Protein 6JS9 (pdb70)

Structure (mmCIF, N/CA/C/O backbone):
data_6JS9
#
_entry.id   6JS9
#
_cell.length_a   65.120
_cell.length_b   65.120
_cell.length_c   181.980
_cell.angle_alpha   90.00
_cell.angle_beta   90.00
_cell.angle_gamma   120.00
#
_symmetry.space_group_name_H-M   'P 31 1 2'
#
loop_
_entity.id
_entity.type
_entity.pdbx_description
1 polymer 'Hypothetical membrane protein'
2 non-polymer 'PROTOPORPHYRIN IX CONTAINING FE'
3 water water
#
loop_
_atom_site.group_PDB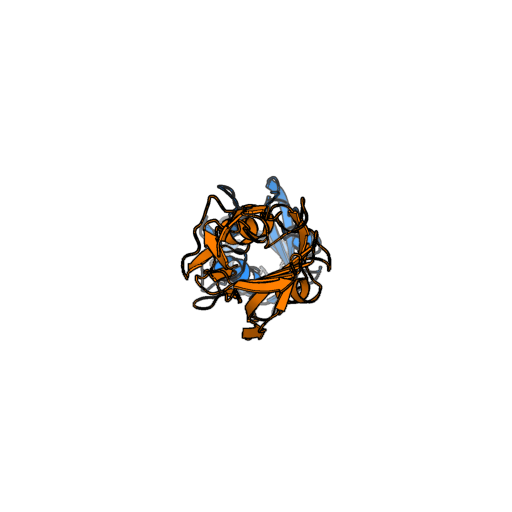
_atom_site.id
_atom_site.type_symbol
_atom_site.label_atom_id
_atom_site.label_alt_id
_atom_site.label_comp_id
_atom_site.label_asym_id
_atom_site.label_entity_id
_atom_site.label_seq_id
_atom_site.pdbx_PDB_ins_code
_atom_site.Cartn_x
_atom_site.Cartn_y
_atom_site.Cartn_z
_atom_site.occupancy
_atom_site.B_iso_or_equiv
_atom_site.auth_seq_id
_atom_site.auth_comp_id
_atom_site.auth_asym_id
_atom_site.auth_atom_id
_atom_site.pdbx_PDB_model_num
ATOM 1 N N . TYR A 1 5 ? -12.920 3.763 81.479 1.00 51.95 39 TYR A N 1
ATOM 2 C CA . TYR A 1 5 ? -12.415 3.697 80.104 1.00 62.21 39 TYR A CA 1
ATOM 3 C C . TYR A 1 5 ? -11.816 2.319 79.804 1.00 62.79 39 TYR A C 1
ATOM 4 O O . TYR A 1 5 ? -10.900 1.865 80.492 1.00 68.03 39 TYR A O 1
ATOM 13 N N . ARG A 1 6 ? -12.333 1.654 78.771 1.00 59.31 40 ARG A N 1
ATOM 14 C CA . ARG A 1 6 ? -11.838 0.345 78.363 1.00 53.76 40 ARG A CA 1
ATOM 15 C C . ARG A 1 6 ? -11.504 0.360 76.876 1.00 50.40 40 ARG A C 1
ATOM 16 O O . ARG A 1 6 ? -12.220 0.973 76.075 1.00 42.93 40 ARG A O 1
ATOM 24 N N . THR A 1 7 ? -10.415 -0.315 76.505 1.00 45.83 41 THR A N 1
ATOM 25 C CA . THR A 1 7 ? -9.964 -0.265 75.120 1.00 48.80 41 THR A CA 1
ATOM 26 C C . THR A 1 7 ? -9.327 -1.594 74.734 1.00 48.13 41 THR A C 1
ATOM 27 O O . THR A 1 7 ? -8.732 -2.280 75.572 1.00 47.55 41 THR A O 1
ATOM 31 N N . ALA A 1 8 ? -9.482 -1.960 73.452 1.00 45.50 42 ALA A N 1
ATOM 32 C CA . ALA A 1 8 ? -8.866 -3.156 72.871 1.00 39.87 42 ALA A CA 1
ATOM 33 C C . ALA A 1 8 ? -7.397 -2.860 72.608 1.00 47.24 42 ALA A C 1
ATOM 34 O O . ALA A 1 8 ? -7.052 -2.185 71.636 1.00 45.71 42 ALA A O 1
ATOM 36 N N . SER A 1 9 ? -6.514 -3.396 73.450 1.00 47.01 43 SER A N 1
ATOM 37 C CA . SER A 1 9 ? -5.102 -3.042 73.390 1.00 42.93 43 SER A CA 1
ATOM 38 C C . SER A 1 9 ? -4.224 -4.100 72.732 1.00 48.74 43 SER A C 1
ATOM 39 O O . SER A 1 9 ? -3.029 -3.846 72.546 1.00 52.43 43 SER A O 1
ATOM 42 N N . ASP A 1 10 ? -4.768 -5.265 72.378 1.00 47.26 44 ASP A N 1
ATOM 43 C CA . ASP A 1 10 ? -3.972 -6.319 71.755 1.00 46.35 44 ASP A CA 1
ATOM 44 C C . ASP A 1 10 ? -4.899 -7.392 71.193 1.00 48.74 44 ASP A C 1
ATOM 45 O O . ASP A 1 10 ? -6.101 -7.415 71.468 1.00 48.79 44 ASP A O 1
ATOM 50 N N . GLY A 1 11 ? -4.310 -8.303 70.424 1.00 45.48 45 GLY A N 1
ATOM 51 C CA . GLY A 1 11 ? -5.051 -9.360 69.770 1.00 40.38 45 GLY A CA 1
ATOM 52 C C . GLY A 1 11 ? -5.243 -9.046 68.305 1.00 40.59 45 GLY A C 1
ATOM 53 O O . GLY A 1 11 ? -4.614 -8.141 67.750 1.00 38.66 45 GLY A O 1
ATOM 54 N N . SER A 1 12 ? -6.140 -9.802 67.670 1.00 41.85 46 SER A N 1
ATOM 55 C CA . SER A 1 12 ? -6.396 -9.583 66.251 1.00 37.22 46 SER A CA 1
ATOM 56 C C . SER A 1 12 ? -7.720 -10.207 65.845 1.00 38.06 46 SER A C 1
ATOM 57 O O . SER A 1 12 ? -8.132 -11.241 66.378 1.00 43.35 46 SER A O 1
ATOM 60 N N . LEU A 1 13 ? -8.373 -9.570 64.882 1.00 38.07 47 LEU A N 1
ATOM 61 C CA . LEU A 1 13 ? -9.430 -10.208 64.120 1.00 42.09 47 LEU A CA 1
ATOM 62 C C . LEU A 1 13 ? -8.794 -10.963 62.961 1.00 41.32 47 LEU A C 1
ATOM 63 O O . LEU A 1 13 ? -8.030 -10.383 62.184 1.00 36.47 47 LEU A O 1
ATOM 68 N N . ASN A 1 14 ? -9.092 -12.258 62.868 1.00 36.37 48 ASN A N 1
ATOM 69 C CA . ASN A 1 14 ? -8.565 -13.130 61.832 1.00 32.19 48 ASN A CA 1
ATOM 70 C C . ASN A 1 14 ? -9.718 -13.479 60.896 1.00 37.19 48 ASN A C 1
ATOM 71 O O . ASN A 1 14 ? -10.653 -14.177 61.300 1.00 42.78 48 ASN A O 1
ATOM 76 N N . TRP A 1 15 ? -9.658 -12.995 59.653 1.00 36.16 49 TRP A N 1
ATOM 77 C CA . TRP A 1 15 ? -10.769 -13.183 58.714 1.00 35.44 49 TRP A CA 1
ATOM 78 C C . TRP A 1 15 ? -10.303 -12.876 57.303 1.00 38.76 49 TRP A C 1
ATOM 79 O O . TRP A 1 15 ? -9.918 -11.738 57.025 1.00 38.82 49 TRP A O 1
ATOM 90 N N . GLY A 1 16 ? -10.383 -13.863 56.408 1.00 36.73 50 GLY A N 1
ATOM 91 C CA . GLY A 1 16 ? -9.977 -13.660 55.028 1.00 32.31 50 GLY A CA 1
ATOM 92 C C . GLY A 1 16 ? -11.153 -13.520 54.080 1.00 32.81 50 GLY A C 1
ATOM 93 O O . GLY A 1 16 ? -11.071 -13.944 52.926 1.00 34.10 50 GLY A O 1
ATOM 94 N N . PHE A 1 17 ? -12.254 -12.939 54.565 1.00 30.24 51 PHE A N 1
ATOM 95 C CA . PHE A 1 17 ? -13.490 -12.734 53.802 1.00 33.09 51 PHE A CA 1
ATOM 96 C C . PHE A 1 17 ? -14.139 -14.064 53.421 1.00 39.75 51 PHE A C 1
ATOM 97 O O . PHE A 1 17 ? -15.130 -14.471 54.042 1.00 34.68 51 PHE A O 1
ATOM 105 N N . ARG A 1 18 ? -13.596 -14.754 52.416 1.00 36.29 52 ARG A N 1
ATOM 106 C CA . ARG A 1 18 ? -14.194 -16.010 51.958 1.00 38.96 52 ARG A CA 1
ATOM 107 C C . ARG A 1 18 ? -13.176 -16.791 51.143 1.00 41.54 52 ARG A C 1
ATOM 108 O O . ARG A 1 18 ? -12.692 -16.294 50.120 1.00 35.50 52 ARG A O 1
ATOM 116 N N . GLN A 1 19 ? -12.869 -18.019 51.570 1.00 38.90 53 GLN A N 1
ATOM 117 C CA . GLN A 1 19 ? -11.772 -18.746 50.941 1.00 39.55 53 GLN A CA 1
ATOM 118 C C . GLN A 1 19 ? -12.008 -18.941 49.444 1.00 34.07 53 GLN A C 1
ATOM 119 O O . GLN A 1 19 ? -11.067 -18.843 48.648 1.00 34.87 53 GLN A O 1
ATOM 125 N N . SER A 1 20 ? -13.248 -19.220 49.039 1.00 32.65 54 SER A N 1
ATOM 126 C CA . SER A 1 20 ? -13.506 -19.423 47.613 1.00 36.64 54 SER A CA 1
ATOM 127 C C . SER A 1 20 ? -13.220 -18.164 46.809 1.00 39.98 54 SER A C 1
ATOM 128 O O . SER A 1 20 ? -12.815 -18.249 45.643 1.00 33.84 54 SER A O 1
ATOM 131 N N . PHE A 1 21 ? -13.426 -16.988 47.404 1.00 30.43 55 PHE A N 1
ATOM 132 C CA . PHE A 1 21 ? -13.065 -15.761 46.708 1.00 32.96 55 PHE A CA 1
ATOM 133 C C . PHE A 1 21 ? -11.552 -15.615 46.593 1.00 38.24 55 PHE A C 1
ATOM 134 O O . PHE A 1 21 ? -11.036 -15.266 45.523 1.00 43.64 55 PHE A O 1
ATOM 142 N N . ARG A 1 22 ? -10.818 -15.868 47.685 1.00 29.86 56 ARG A N 1
ATOM 143 C CA . ARG A 1 22 ? -9.358 -15.809 47.607 1.00 27.73 56 ARG A CA 1
ATOM 144 C C . ARG A 1 22 ? -8.830 -16.780 46.560 1.00 31.13 56 ARG A C 1
ATOM 145 O O . ARG A 1 22 ? -7.877 -16.463 45.837 1.00 28.46 56 ARG A O 1
ATOM 153 N N . ASN A 1 23 ? -9.430 -17.976 46.479 1.00 28.44 57 ASN A N 1
ATOM 154 C CA . ASN A 1 23 ? -9.017 -18.958 45.486 1.00 36.19 57 ASN A CA 1
ATOM 155 C C . ASN A 1 23 ? -9.390 -18.494 44.087 1.00 31.30 57 ASN A C 1
ATOM 156 O O . ASN A 1 23 ? -8.589 -18.607 43.152 1.00 32.39 57 ASN A O 1
ATOM 161 N N . TYR A 1 24 ? -10.615 -17.989 43.932 1.00 34.36 58 TYR A N 1
ATOM 162 C CA . TYR A 1 24 ? -11.053 -17.405 42.673 1.00 36.22 58 TYR A CA 1
ATOM 163 C C . TYR A 1 24 ? -10.043 -16.374 42.168 1.00 39.96 58 TYR A C 1
ATOM 164 O O . TYR A 1 24 ? -9.628 -16.418 41.002 1.00 32.22 58 TYR A O 1
ATOM 173 N N . ILE A 1 25 ? -9.584 -15.486 43.062 1.00 36.29 59 ILE A N 1
ATOM 174 C CA . ILE A 1 25 ? -8.640 -14.425 42.702 1.00 27.69 59 ILE A CA 1
ATOM 175 C C . ILE A 1 25 ? -7.268 -15.003 42.371 1.00 33.72 59 ILE A C 1
ATOM 176 O O . ILE A 1 25 ? -6.637 -14.617 41.379 1.00 41.27 59 ILE A O 1
ATOM 181 N N . GLN A 1 26 ? -6.772 -15.924 43.204 1.00 31.75 60 GLN A N 1
ATOM 182 C CA . GLN A 1 26 ? -5.363 -16.302 43.136 1.00 36.20 60 GLN A CA 1
ATOM 183 C C . GLN A 1 26 ? -5.101 -17.466 42.186 1.00 37.68 60 GLN A C 1
ATOM 184 O O . GLN A 1 26 ? -4.083 -17.468 41.487 1.00 37.07 60 GLN A O 1
ATOM 190 N N . THR A 1 27 ? -5.993 -18.454 42.132 1.00 39.23 61 THR A N 1
ATOM 191 C CA . THR A 1 27 ? -5.791 -19.611 41.271 1.00 42.06 61 THR A CA 1
ATOM 192 C C . THR A 1 27 ? -6.905 -19.836 40.254 1.00 39.53 61 THR A C 1
ATOM 193 O O . THR A 1 27 ? -6.735 -20.674 39.362 1.00 42.49 61 THR A O 1
ATOM 197 N N . GLY A 1 28 ? -8.022 -19.119 40.341 1.00 29.66 62 GLY A N 1
ATOM 198 C CA . GLY A 1 28 ? -9.134 -19.308 39.434 1.00 36.03 62 GLY A CA 1
ATOM 199 C C . GLY A 1 28 ? -9.123 -18.339 38.266 1.00 35.93 62 GLY A C 1
ATOM 200 O O . GLY A 1 28 ? -8.089 -17.773 37.898 1.00 29.47 62 GLY A O 1
ATOM 201 N N . VAL A 1 29 ? -10.314 -18.102 37.709 1.00 38.01 63 VAL A N 1
ATOM 202 C CA . VAL A 1 29 ? -10.420 -17.397 36.433 1.00 40.23 63 VAL A CA 1
ATOM 203 C C . VAL A 1 29 ? -10.029 -15.917 36.535 1.00 31.71 63 VAL A C 1
ATOM 204 O O . VAL A 1 29 ? -9.661 -15.311 35.523 1.00 29.09 63 VAL A O 1
ATOM 208 N N . ALA A 1 30 ? -10.046 -15.323 37.734 1.00 29.99 64 ALA A N 1
ATOM 209 C CA . ALA A 1 30 ? -9.657 -13.917 37.877 1.00 29.00 64 ALA A CA 1
ATOM 210 C C . ALA A 1 30 ? -8.173 -13.704 37.593 1.00 35.91 64 ALA A C 1
ATOM 211 O O . ALA A 1 30 ? -7.793 -12.645 37.076 1.00 38.32 64 ALA A O 1
ATOM 213 N N . LYS A 1 31 ? -7.331 -14.686 37.923 1.00 29.19 65 LYS A N 1
ATOM 214 C CA . LYS A 1 31 ? -5.892 -14.636 37.659 1.00 30.05 65 LYS A CA 1
ATOM 215 C C . LYS A 1 31 ? -5.292 -13.300 38.100 1.00 31.64 65 LYS A C 1
ATOM 216 O O . LYS A 1 31 ? -4.689 -12.568 37.315 1.00 34.36 65 LYS A O 1
ATOM 222 N N . GLY A 1 32 ? -5.473 -12.983 39.384 1.00 29.90 66 GLY A N 1
ATOM 223 C CA . GLY A 1 32 ? -5.002 -11.719 39.924 1.00 30.21 66 GLY A CA 1
ATOM 224 C C . GLY A 1 32 ? -4.156 -11.910 41.174 1.00 34.87 66 GLY A C 1
ATOM 225 O O . GLY A 1 32 ? -3.377 -12.861 41.292 1.00 31.48 66 GLY A O 1
ATOM 226 N N . SER A 1 33 ? -4.317 -10.984 42.123 1.00 33.93 67 SER A N 1
ATOM 227 C CA . SER A 1 33 ? -3.484 -10.967 43.318 1.00 35.12 67 SER A CA 1
ATOM 228 C C . SER A 1 33 ? -4.263 -10.402 44.500 1.00 32.24 67 SER A C 1
ATOM 229 O O . SER A 1 33 ? -5.261 -9.697 44.336 1.00 32.22 67 SER A O 1
ATOM 232 N N . ILE A 1 34 ? -3.779 -10.718 45.698 1.00 32.72 68 ILE A N 1
ATOM 233 C CA . ILE A 1 34 ? -4.268 -10.134 46.948 1.00 34.85 68 ILE A CA 1
ATOM 234 C C . ILE A 1 34 ? -3.093 -9.433 47.620 1.00 32.34 68 ILE A C 1
ATOM 235 O O . ILE A 1 34 ? -2.015 -10.022 47.761 1.00 36.02 68 ILE A O 1
ATOM 240 N N . THR A 1 35 ? -3.295 -8.181 48.031 1.00 32.86 69 THR A N 1
ATOM 241 C CA . THR A 1 35 ? -2.242 -7.411 48.687 1.00 37.43 69 THR A CA 1
ATOM 242 C C . THR A 1 35 ? -2.777 -6.802 49.977 1.00 38.75 69 THR A C 1
ATOM 243 O O . THR A 1 35 ? -3.805 -6.114 49.968 1.00 35.96 69 THR A O 1
ATOM 247 N N . LEU A 1 36 ? -2.085 -7.063 51.081 1.00 39.58 70 LEU A N 1
ATOM 248 C CA . LEU A 1 36 ? -2.446 -6.516 52.379 1.00 35.66 70 LEU A CA 1
ATOM 249 C C . LEU A 1 36 ? -1.618 -5.273 52.672 1.00 40.98 70 LEU A C 1
ATOM 250 O O . LEU A 1 36 ? -0.444 -5.186 52.303 1.00 41.16 70 LEU A O 1
ATOM 255 N N . GLY A 1 37 ? -2.239 -4.305 53.343 1.00 37.91 71 GLY A N 1
ATOM 256 C CA . GLY A 1 37 ? -1.542 -3.096 53.730 1.00 42.68 71 GLY A CA 1
ATOM 257 C C . GLY A 1 37 ? -1.935 -2.640 55.121 1.00 38.14 71 GLY A C 1
ATOM 258 O O . GLY A 1 37 ? -2.782 -3.248 55.780 1.00 36.55 71 GLY A O 1
ATOM 259 N N . ASP A 1 38 ? -1.294 -1.552 55.551 1.00 37.04 72 ASP A N 1
ATOM 260 C CA . ASP A 1 38 ? -1.654 -0.831 56.775 1.00 40.00 72 ASP A CA 1
ATOM 261 C C . ASP A 1 38 ? -1.631 -1.728 58.015 1.00 40.03 72 ASP A C 1
ATOM 262 O O . ASP A 1 38 ? -2.409 -1.527 58.950 1.00 40.90 72 ASP A O 1
ATOM 267 N N . GLY A 1 39 ? -0.749 -2.729 58.040 1.00 42.18 73 GLY A N 1
ATOM 268 C CA . GLY A 1 39 ? -0.555 -3.558 59.211 1.00 45.97 73 GLY A CA 1
ATOM 269 C C . GLY A 1 39 ? -1.220 -4.923 59.177 1.00 44.88 73 GLY A C 1
ATOM 270 O O . GLY A 1 39 ? -0.910 -5.759 60.040 1.00 41.17 73 GLY A O 1
ATOM 271 N N . ALA A 1 40 ? -2.123 -5.175 58.227 1.00 40.92 74 ALA A N 1
ATOM 272 C CA . ALA A 1 40 ? -2.735 -6.493 58.110 1.00 40.19 74 ALA A CA 1
ATOM 273 C C . ALA A 1 40 ? -1.685 -7.551 57.771 1.00 44.33 74 ALA A C 1
ATOM 274 O O . ALA A 1 40 ? -0.712 -7.288 57.059 1.00 43.30 74 ALA A O 1
ATOM 276 N N . SER A 1 41 ? -1.886 -8.759 58.301 1.00 46.42 75 SER A N 1
ATOM 277 C CA . SER A 1 41 ? -0.986 -9.888 58.099 1.00 50.95 75 SER A CA 1
ATOM 278 C C . SER A 1 41 ? -1.756 -11.043 57.478 1.00 52.59 75 SER A C 1
ATOM 279 O O . SER A 1 41 ? -2.980 -11.141 57.613 1.00 44.38 75 SER A O 1
ATOM 282 N N . ASP A 1 42 ? -1.018 -11.939 56.814 1.00 53.59 76 ASP A N 1
ATOM 283 C CA . ASP A 1 42 ? -1.662 -12.998 56.042 1.00 48.76 76 ASP A CA 1
ATOM 284 C C . ASP A 1 42 ? -2.268 -14.067 56.944 1.00 50.60 76 ASP A C 1
ATOM 285 O O . ASP A 1 42 ? -3.412 -14.487 56.734 1.00 53.63 76 ASP A O 1
ATOM 290 N N . ASN A 1 43 ? -1.513 -14.526 57.945 1.00 50.66 77 ASN A N 1
ATOM 291 C CA . ASN A 1 43 ? -1.992 -15.505 58.930 1.00 54.36 77 ASN A CA 1
ATOM 292 C C . ASN A 1 43 ? -2.687 -16.690 58.250 1.00 49.49 77 ASN A C 1
ATOM 293 O O . ASN A 1 43 ? -3.736 -17.170 58.692 1.00 42.92 77 ASN A O 1
ATOM 298 N N . GLY A 1 44 ? -2.085 -17.158 57.155 1.00 52.07 78 GLY A N 1
ATOM 299 C CA . GLY A 1 44 ? -2.522 -18.346 56.450 1.00 49.47 78 GLY A CA 1
ATOM 300 C C . GLY A 1 44 ? -3.696 -18.162 55.516 1.00 48.46 78 GLY A C 1
ATOM 301 O O . GLY A 1 44 ? -4.288 -19.162 55.096 1.00 53.05 78 GLY A O 1
ATOM 302 N N . GLY A 1 45 ? -4.044 -16.920 55.160 1.00 42.33 79 GLY A N 1
ATOM 303 C CA . GLY A 1 45 ? -5.265 -16.625 54.434 1.00 42.20 79 GLY A CA 1
ATOM 304 C C . GLY A 1 45 ? -6.389 -16.139 55.323 1.00 38.82 79 GLY A C 1
ATOM 305 O O . GLY A 1 45 ? -7.388 -15.607 54.816 1.00 35.38 79 GLY A O 1
ATOM 306 N N . ASN A 1 46 ? -6.246 -16.308 56.632 1.00 41.10 80 ASN A N 1
ATOM 307 C CA . ASN A 1 46 ? -7.179 -15.764 57.605 1.00 39.74 80 ASN A CA 1
ATOM 308 C C . ASN A 1 46 ? -6.624 -14.434 58.113 1.00 43.06 80 ASN A C 1
ATOM 309 O O . ASN A 1 46 ? -6.114 -14.304 59.237 1.00 40.01 80 ASN A O 1
ATOM 314 N N . PHE A 1 47 ? -6.732 -13.445 57.227 1.00 31.31 81 PHE A N 1
ATOM 315 C CA . PHE A 1 47 ? -6.086 -12.147 57.394 1.00 36.66 81 PHE A CA 1
ATOM 316 C C . PHE A 1 47 ? -6.263 -11.587 58.800 1.00 37.33 81 PHE A C 1
ATOM 317 O O . PHE A 1 47 ? -7.378 -11.527 59.324 1.00 37.69 81 PHE A O 1
ATOM 325 N N . ALA A 1 48 ? -5.149 -11.167 59.399 1.00 43.59 82 ALA A N 1
ATOM 326 C CA . ALA A 1 48 ? -5.101 -10.718 60.788 1.00 45.38 82 ALA A CA 1
ATOM 327 C C . ALA A 1 48 ? -5.038 -9.192 60.847 1.00 37.35 82 ALA A C 1
ATOM 328 O O . ALA A 1 48 ? -4.105 -8.583 60.308 1.00 37.18 82 ALA A O 1
ATOM 330 N N . PHE A 1 49 ? -6.023 -8.584 61.506 1.00 32.93 83 PHE A N 1
ATOM 331 C CA . PHE A 1 49 ? -6.109 -7.138 61.691 1.00 38.67 83 PHE A CA 1
ATOM 332 C C . PHE A 1 49 ? -5.987 -6.796 63.176 1.00 38.56 83 PHE A C 1
ATOM 333 O O . PHE A 1 49 ? -6.732 -7.334 64.003 1.00 37.09 83 PHE A O 1
ATOM 341 N N . THR A 1 50 ? -5.037 -5.863 63.519 1.00 38.47 84 THR A N 1
ATOM 342 C CA . THR A 1 50 ? -4.819 -5.478 64.908 1.00 42.85 84 THR A CA 1
ATOM 343 C C . THR A 1 50 ? -5.732 -4.315 65.303 1.00 41.75 84 THR A C 1
ATOM 344 O O . THR A 1 50 ? -6.062 -3.474 64.464 1.00 34.59 84 THR A O 1
ATOM 348 N N . PRO A 1 51 ? -6.148 -4.240 66.577 1.00 41.83 85 PRO A N 1
ATOM 349 C CA . PRO A 1 51 ? -6.998 -3.118 67.014 1.00 46.21 85 PRO A CA 1
ATOM 350 C C . PRO A 1 51 ? -6.240 -1.797 66.980 1.00 46.52 85 PRO A C 1
ATOM 351 O O . PRO A 1 51 ? -5.068 -1.719 67.355 1.00 39.55 85 PRO A O 1
ATOM 355 N N . ARG A 1 52 ? -6.926 -0.746 66.547 1.00 41.21 86 ARG A N 1
ATOM 356 C CA . ARG A 1 52 ? -6.301 0.568 66.437 1.00 46.14 86 ARG A CA 1
ATOM 357 C C . ARG A 1 52 ? -6.275 1.286 67.787 1.00 41.91 86 ARG A C 1
ATOM 358 O O . ARG A 1 52 ? -7.265 1.288 68.521 1.00 38.43 86 ARG A O 1
ATOM 366 N N . THR A 1 53 ? -5.138 1.906 68.111 1.00 40.90 87 THR A N 1
ATOM 367 C CA . THR A 1 53 ? -5.088 2.750 69.302 1.00 42.16 87 THR A CA 1
ATOM 368 C C . THR A 1 53 ? -6.179 3.804 69.210 1.00 46.75 87 THR A C 1
ATOM 369 O O . THR A 1 53 ? -6.452 4.334 68.128 1.00 44.75 87 THR A O 1
ATOM 373 N N . ASN A 1 54 ? -6.805 4.092 70.352 1.00 40.45 88 ASN A N 1
ATOM 374 C CA . ASN A 1 54 ? -8.035 4.870 70.485 1.00 41.13 88 ASN A CA 1
ATOM 375 C C . ASN A 1 54 ? -9.185 4.310 69.663 1.00 38.19 88 ASN A C 1
ATOM 376 O O . ASN A 1 54 ? -10.195 4.992 69.494 1.00 39.33 88 ASN A O 1
ATOM 381 N N . GLY A 1 55 ? -9.061 3.103 69.124 1.00 43.49 89 GLY A N 1
ATOM 382 C CA . GLY A 1 55 ? -10.084 2.602 68.230 1.00 36.20 89 GLY A CA 1
ATOM 383 C C . GLY A 1 55 ? -11.271 1.939 68.896 1.00 37.91 89 GLY A C 1
ATOM 384 O O . GLY A 1 55 ? -12.111 1.370 68.195 1.00 34.65 89 GLY A O 1
ATOM 385 N N . THR A 1 56 ? -11.380 1.974 70.222 1.00 36.54 90 THR A N 1
ATOM 386 C CA . THR A 1 56 ? -12.439 1.251 70.917 1.00 37.91 90 THR A CA 1
ATOM 387 C C . THR A 1 56 ? -13.426 2.225 71.547 1.00 38.07 90 THR A C 1
ATOM 388 O O . THR A 1 56 ? -13.029 3.145 72.269 1.00 41.07 90 THR A O 1
ATOM 392 N N . THR A 1 57 ? -14.709 2.032 71.249 1.00 36.29 91 THR A N 1
ATOM 393 C CA . THR A 1 57 ? -15.791 2.805 71.850 1.00 38.22 91 THR A CA 1
ATOM 394 C C . THR A 1 57 ? -16.731 1.813 72.510 1.00 43.50 91 THR A C 1
ATOM 395 O O . THR A 1 57 ? -17.220 0.892 71.851 1.00 45.85 91 THR A O 1
ATOM 399 N N . VAL A 1 58 ? -16.981 1.989 73.800 1.00 41.84 92 VAL A N 1
ATOM 400 C CA . VAL A 1 58 ? -17.826 1.070 74.545 1.00 42.49 92 VAL A CA 1
ATOM 401 C C . VAL A 1 58 ? -19.040 1.834 75.051 1.00 45.86 92 VAL A C 1
ATOM 402 O O . VAL A 1 58 ? -18.897 2.813 75.792 1.00 46.80 92 VAL A O 1
ATOM 406 N N . THR A 1 59 ? -20.232 1.395 74.644 1.00 38.94 93 THR A N 1
ATOM 407 C CA . THR A 1 59 ? -21.471 2.000 75.125 1.00 37.42 93 THR A CA 1
ATOM 408 C C . THR A 1 59 ? -22.132 1.203 76.242 1.00 45.14 93 THR A C 1
ATOM 409 O O . THR A 1 59 ? -22.960 1.752 76.974 1.00 40.93 93 THR A O 1
ATOM 413 N N . SER A 1 60 ? -21.797 -0.073 76.372 1.00 41.60 94 SER A N 1
ATOM 414 C CA . SER A 1 60 ? -22.378 -0.946 77.376 1.00 47.21 94 SER A CA 1
ATOM 415 C C . SER A 1 60 ? -21.467 -2.159 77.430 1.00 45.32 94 SER A C 1
ATOM 416 O O . SER A 1 60 ? -20.653 -2.359 76.527 1.00 44.74 94 SER A O 1
ATOM 419 N N . ASP A 1 61 ? -21.575 -2.951 78.504 1.00 40.97 95 ASP A N 1
ATOM 420 C CA . ASP A 1 61 ? -20.716 -4.134 78.606 1.00 40.00 95 ASP A CA 1
ATOM 421 C C . ASP A 1 61 ? -20.774 -4.974 77.333 1.00 38.98 95 ASP A C 1
ATOM 422 O O . ASP A 1 61 ? -19.738 -5.455 76.846 1.00 43.36 95 ASP A O 1
ATOM 427 N N . SER A 1 62 ? -21.972 -5.154 76.771 1.00 38.79 96 SER A N 1
ATOM 428 C CA . SER A 1 62 ? -22.168 -6.027 75.614 1.00 38.05 96 SER A CA 1
ATOM 429 C C . SER A 1 62 ? -22.233 -5.291 74.279 1.00 46.29 96 SER A C 1
ATOM 430 O O . SER A 1 62 ? -22.493 -5.932 73.251 1.00 37.58 96 SER A O 1
ATOM 433 N N . GLN A 1 63 ? -22.035 -3.974 74.250 1.00 36.45 97 GLN A N 1
ATOM 434 C CA . GLN A 1 63 ? -22.080 -3.253 72.983 1.00 38.24 97 GLN A CA 1
ATOM 435 C C . GLN A 1 63 ? -20.903 -2.301 72.882 1.00 38.43 97 GLN A C 1
ATOM 436 O O . GLN A 1 63 ? -20.540 -1.633 73.854 1.00 37.10 97 GLN A O 1
ATOM 442 N N . GLY A 1 64 ? -20.327 -2.238 71.691 1.00 35.69 98 GLY A N 1
ATOM 443 C CA . GLY A 1 64 ? -19.235 -1.330 71.422 1.00 37.53 98 GLY A CA 1
ATOM 444 C C . GLY A 1 64 ? -18.702 -1.595 70.038 1.00 32.90 98 GLY A C 1
ATOM 445 O O . GLY A 1 64 ? -19.113 -2.544 69.361 1.00 34.80 98 GLY A O 1
ATOM 446 N N . THR A 1 65 ? -17.758 -0.744 69.624 1.00 34.48 99 THR A N 1
ATOM 447 C CA . THR A 1 65 ? -17.115 -0.875 68.317 1.00 40.75 99 THR A CA 1
ATOM 448 C C . THR A 1 65 ? -15.601 -0.898 68.474 1.00 40.45 99 THR A C 1
ATOM 449 O O . THR A 1 65 ? -15.043 -0.113 69.242 1.00 38.14 99 THR A O 1
ATOM 453 N N . VAL A 1 66 ? -14.931 -1.780 67.733 1.00 33.52 100 VAL A N 1
ATOM 454 C CA . VAL A 1 66 ? -13.472 -1.795 67.692 1.00 32.20 100 VAL A CA 1
ATOM 455 C C . VAL A 1 66 ? -13.023 -1.551 66.256 1.00 42.35 100 VAL A C 1
ATOM 456 O O . VAL A 1 66 ? -13.402 -2.297 65.340 1.00 31.38 100 VAL A O 1
ATOM 460 N N . GLU A 1 67 ? -12.225 -0.503 66.059 1.00 36.69 101 GLU A N 1
ATOM 461 C CA . GLU A 1 67 ? -11.639 -0.209 64.759 1.00 32.83 101 GLU A CA 1
ATOM 462 C C . GLU A 1 67 ? -10.287 -0.901 64.656 1.00 33.88 101 GLU A C 1
ATOM 463 O O . GLU A 1 67 ? -9.545 -0.976 65.639 1.00 43.54 101 GLU A O 1
ATOM 469 N N . PHE A 1 68 ? -9.967 -1.392 63.461 1.00 31.81 102 PHE A N 1
ATOM 470 C CA . PHE A 1 68 ? -8.774 -2.196 63.218 1.00 32.19 102 PHE A CA 1
ATOM 471 C C . PHE A 1 68 ? -7.852 -1.527 62.207 1.00 38.56 102 PHE A C 1
ATOM 472 O O . PHE A 1 68 ? -8.296 -0.761 61.348 1.00 35.93 102 PHE A O 1
ATOM 480 N N . ASN A 1 69 ? -6.556 -1.818 62.329 1.00 37.17 103 ASN A N 1
ATOM 481 C CA . ASN A 1 69 ? -5.590 -1.480 61.297 1.00 42.58 103 ASN A CA 1
ATOM 482 C C . ASN A 1 69 ? -5.621 -2.524 60.198 1.00 42.09 103 ASN A C 1
ATOM 483 O O . ASN A 1 69 ? -5.715 -3.724 60.472 1.00 46.22 103 ASN A O 1
ATOM 488 N N . GLY A 1 70 ? -5.525 -2.071 58.961 1.00 39.58 104 GLY A N 1
ATOM 489 C CA . GLY A 1 70 ? -5.269 -2.963 57.846 1.00 35.42 104 GLY A CA 1
ATOM 490 C C . GLY A 1 70 ? -6.158 -2.690 56.652 1.00 37.36 104 GLY A C 1
ATOM 491 O O . GLY A 1 70 ? -7.219 -2.073 56.752 1.00 32.91 104 GLY A O 1
ATOM 492 N N . SER A 1 71 ? -5.712 -3.171 55.490 1.00 36.69 105 SER A N 1
ATOM 493 C CA . SER A 1 71 ? -6.507 -3.105 54.266 1.00 36.68 105 SER A CA 1
ATOM 494 C C . SER A 1 71 ? -6.229 -4.346 53.431 1.00 35.90 105 SER A C 1
ATOM 495 O O . SER A 1 71 ? -5.197 -5.002 53.595 1.00 31.12 105 SER A O 1
ATOM 498 N N . VAL A 1 72 ? -7.169 -4.669 52.537 1.00 36.86 106 VAL A N 1
ATOM 499 C CA . VAL A 1 72 ? -7.039 -5.789 51.602 1.00 35.19 106 VAL A CA 1
ATOM 500 C C . VAL A 1 72 ? -7.359 -5.274 50.214 1.00 35.23 106 VAL A C 1
ATOM 501 O O . VAL A 1 72 ? -8.411 -4.656 50.018 1.00 33.95 106 VAL A O 1
ATOM 505 N N . HIS A 1 73 ? -6.477 -5.545 49.249 1.00 33.34 107 HIS A N 1
ATOM 506 C CA . HIS A 1 73 ? -6.653 -5.083 47.873 1.00 37.50 107 HIS A CA 1
ATOM 507 C C . HIS A 1 73 ? -6.756 -6.284 46.933 1.00 35.71 107 HIS A C 1
ATOM 508 O O . HIS A 1 73 ? -5.761 -6.978 46.701 1.00 34.30 107 HIS A O 1
ATOM 515 N N . PHE A 1 74 ? -7.954 -6.512 46.379 1.00 32.95 108 PHE A N 1
ATOM 516 C CA . PHE A 1 74 ? -8.193 -7.586 45.422 1.00 29.17 108 PHE A CA 1
ATOM 517 C C . PHE A 1 74 ? -8.069 -7.065 43.991 1.00 31.39 108 PHE A C 1
ATOM 518 O O . PHE A 1 74 ? -8.684 -6.055 43.631 1.00 29.19 108 PHE A O 1
ATOM 526 N N . LEU A 1 75 ? -7.309 -7.783 43.170 1.00 31.79 109 LEU A N 1
ATOM 527 C CA . LEU A 1 75 ? -7.168 -7.491 41.751 1.00 32.80 109 LEU A CA 1
ATOM 528 C C . LEU A 1 75 ? -7.541 -8.735 40.967 1.00 34.14 109 LEU A C 1
ATOM 529 O O . LEU A 1 75 ? -7.145 -9.843 41.337 1.00 29.67 109 LEU A O 1
ATOM 534 N N . GLY A 1 76 ? -8.297 -8.555 39.886 1.00 35.25 110 GLY A N 1
ATOM 535 C CA . GLY A 1 76 ? -8.585 -9.665 38.997 1.00 35.11 110 GLY A CA 1
ATOM 536 C C . GLY A 1 76 ? -8.935 -9.188 37.605 1.00 38.80 110 GLY A C 1
ATOM 537 O O . GLY A 1 76 ? -9.276 -8.019 37.393 1.00 37.90 110 GLY A O 1
ATOM 538 N N . HIS A 1 77 ? -8.829 -10.111 36.646 1.00 32.18 111 HIS A N 1
ATOM 539 C CA . HIS A 1 77 ? -9.322 -9.899 35.282 1.00 32.75 111 HIS A CA 1
ATOM 540 C C . HIS A 1 77 ? -8.580 -8.747 34.594 1.00 31.00 111 HIS A C 1
ATOM 541 O O . HIS A 1 77 ? -9.138 -7.699 34.267 1.00 31.42 111 HIS A O 1
ATOM 548 N N . GLN A 1 78 ? -7.295 -8.986 34.358 1.00 35.50 112 GLN A N 1
ATOM 549 C CA . GLN A 1 78 ? -6.486 -7.982 33.693 1.00 41.28 112 GLN A CA 1
ATOM 550 C C . GLN A 1 78 ? -6.898 -7.882 32.233 1.00 45.73 112 GLN A C 1
ATOM 551 O O . GLN A 1 78 ? -6.760 -8.844 31.472 1.00 43.30 112 GLN A O 1
ATOM 557 N N . ALA A 1 79 ? -7.419 -6.722 31.846 1.00 52.14 113 ALA A N 1
ATOM 558 C CA . ALA A 1 79 ? -7.815 -6.459 30.468 1.00 57.60 113 ALA A CA 1
ATOM 559 C C . ALA A 1 79 ? -7.050 -5.237 29.986 1.00 63.19 113 ALA A C 1
ATOM 560 O O . ALA A 1 79 ? -7.208 -4.144 30.542 1.00 57.31 113 ALA A O 1
ATOM 562 N N . GLU A 1 80 ? -6.216 -5.427 28.964 1.00 69.53 114 GLU A N 1
ATOM 563 C CA . GLU A 1 80 ? -5.300 -4.391 28.475 1.00 82.51 114 GLU A CA 1
ATOM 564 C C . GLU A 1 80 ? -4.405 -3.996 29.643 1.00 79.74 114 GLU A C 1
ATOM 565 O O . GLU A 1 80 ? -3.675 -4.864 30.154 1.00 76.93 114 GLU A O 1
ATOM 571 N N . ASP A 1 81 ? -4.420 -2.749 30.106 1.00 79.24 115 ASP A N 1
ATOM 572 C CA . ASP A 1 81 ? -3.584 -2.329 31.222 1.00 82.22 115 ASP A CA 1
ATOM 573 C C . ASP A 1 81 ? -4.374 -2.082 32.501 1.00 71.78 115 ASP A C 1
ATOM 574 O O . ASP A 1 81 ? -3.785 -1.676 33.511 1.00 71.15 115 ASP A O 1
ATOM 579 N N . LYS A 1 82 ? -5.683 -2.297 32.482 1.00 60.38 116 LYS A N 1
ATOM 580 C CA . LYS A 1 82 ? -6.528 -2.142 33.653 1.00 52.21 116 LYS A CA 1
ATOM 581 C C . LYS A 1 82 ? -6.873 -3.508 34.242 1.00 52.44 116 LYS A C 1
ATOM 582 O O . LYS A 1 82 ? -6.694 -4.549 33.606 1.00 46.40 116 LYS A O 1
ATOM 584 N N . TRP A 1 83 ? -7.350 -3.496 35.485 1.00 51.47 117 TRP A N 1
ATOM 585 C CA . TRP A 1 83 ? -7.907 -4.684 36.121 1.00 42.91 117 TRP A CA 1
ATOM 586 C C . TRP A 1 83 ? -9.406 -4.472 36.254 1.00 35.32 117 TRP A C 1
ATOM 587 O O . TRP A 1 83 ? -9.841 -3.495 36.869 1.00 42.13 117 TRP A O 1
ATOM 598 N N . ILE A 1 84 ? -10.193 -5.383 35.678 1.00 39.89 118 ILE A N 1
ATOM 599 C CA . ILE A 1 84 ? -11.641 -5.190 35.680 1.00 37.80 118 ILE A CA 1
ATOM 600 C C . ILE A 1 84 ? -12.228 -5.440 37.068 1.00 41.25 118 ILE A C 1
ATOM 601 O O . ILE A 1 84 ? -13.179 -4.761 37.474 1.00 38.64 118 ILE A O 1
ATOM 606 N N . LEU A 1 85 ? -11.679 -6.392 37.827 1.00 41.48 119 LEU A N 1
ATOM 607 C CA . LEU A 1 85 ? -11.987 -6.516 39.250 1.00 32.59 119 LEU A CA 1
ATOM 608 C C . LEU A 1 85 ? -10.891 -5.784 40.016 1.00 32.03 119 LEU A C 1
ATOM 609 O O . LEU A 1 85 ? -9.734 -6.219 40.019 1.00 29.25 119 LEU A O 1
ATOM 614 N N . ASP A 1 86 ? -11.257 -4.678 40.676 1.00 29.29 120 ASP A N 1
ATOM 615 C CA . ASP A 1 86 ? -10.304 -3.881 41.459 1.00 32.42 120 ASP A CA 1
ATOM 616 C C . ASP A 1 86 ? -11.048 -3.378 42.703 1.00 37.55 120 ASP A C 1
ATOM 617 O O . ASP A 1 86 ? -11.664 -2.309 42.671 1.00 44.18 120 ASP A O 1
ATOM 622 N N . THR A 1 87 ? -10.969 -4.152 43.796 1.00 30.33 121 THR A N 1
ATOM 623 C CA . THR A 1 87 ? -11.682 -3.881 45.039 1.00 28.24 121 THR A CA 1
ATOM 624 C C . THR A 1 87 ? -10.694 -3.737 46.183 1.00 31.21 121 THR A C 1
ATOM 625 O O . THR A 1 87 ? -9.856 -4.620 46.403 1.00 30.67 121 THR A O 1
ATOM 629 N N . THR A 1 88 ? -10.810 -2.632 46.912 1.00 29.90 122 THR A N 1
ATOM 630 C CA . THR A 1 88 ? -10.001 -2.358 48.090 1.00 30.58 122 THR A CA 1
ATOM 631 C C . THR A 1 88 ? -10.909 -2.234 49.306 1.00 33.95 122 THR A C 1
ATOM 632 O O . THR A 1 88 ? -11.870 -1.452 49.298 1.00 36.04 122 THR A O 1
ATOM 636 N N . MET A 1 89 ? -10.603 -3.013 50.336 1.00 33.79 123 MET A N 1
ATOM 637 C CA . MET A 1 89 ? -11.354 -3.039 51.578 1.00 32.05 123 MET A CA 1
ATOM 638 C C . MET A 1 89 ? -10.485 -2.447 52.673 1.00 33.37 123 MET A C 1
ATOM 639 O O . MET A 1 89 ? -9.354 -2.904 52.871 1.00 31.23 123 MET A O 1
ATOM 644 N N . SER A 1 90 ? -10.997 -1.425 53.367 1.00 35.43 124 SER A N 1
ATOM 645 C CA . SER A 1 90 ? -10.247 -0.763 54.439 1.00 39.66 124 SER A CA 1
ATOM 646 C C . SER A 1 90 ? -11.199 -0.304 55.541 1.00 36.96 124 SER A C 1
ATOM 647 O O . SER A 1 90 ? -12.416 -0.497 55.460 1.00 29.81 124 SER A O 1
ATOM 650 N N . ASP A 1 91 ? -10.622 0.324 56.572 1.00 38.18 125 ASP A N 1
ATOM 651 C CA . ASP A 1 91 ? -11.358 0.834 57.732 1.00 41.28 125 ASP A CA 1
ATOM 652 C C . ASP A 1 91 ? -12.295 -0.235 58.290 1.00 35.87 125 ASP A C 1
ATOM 653 O O . ASP A 1 91 ? -13.502 -0.038 58.441 1.00 35.40 125 ASP A O 1
ATOM 658 N N . ILE A 1 92 ? -11.716 -1.399 58.559 1.00 30.29 126 ILE A N 1
ATOM 659 C CA . ILE A 1 92 ? -12.466 -2.528 59.089 1.00 32.23 126 ILE A CA 1
ATOM 660 C C . ILE A 1 92 ? -12.834 -2.240 60.540 1.00 38.14 126 ILE A C 1
ATOM 661 O O . ILE A 1 92 ? -11.992 -1.796 61.334 1.00 29.85 126 ILE A O 1
ATOM 666 N N . LYS A 1 93 ? -14.108 -2.462 60.880 1.00 38.44 127 LYS A N 1
ATOM 667 C CA . LYS A 1 93 ? -14.643 -2.267 62.221 1.00 39.40 127 LYS A CA 1
ATOM 668 C C . LYS A 1 93 ? -15.482 -3.473 62.605 1.00 36.04 127 LYS A C 1
ATOM 669 O O . LYS A 1 93 ? -16.135 -4.087 61.765 1.00 33.57 127 LYS A O 1
ATOM 675 N N . MET A 1 94 ? -15.485 -3.802 63.884 1.00 35.10 128 MET A N 1
ATOM 676 C CA . MET A 1 94 ? -16.392 -4.817 64.398 1.00 34.61 128 MET A CA 1
ATOM 677 C C . MET A 1 94 ? -17.297 -4.163 65.431 1.00 36.61 128 MET A C 1
ATOM 678 O O . MET A 1 94 ? -16.809 -3.566 66.398 1.00 30.57 128 MET A O 1
ATOM 683 N N . VAL A 1 95 ? -18.607 -4.235 65.199 1.00 35.18 129 VAL A N 1
ATOM 684 C CA . VAL A 1 95 ? -19.617 -3.649 66.080 1.00 33.78 129 VAL A CA 1
ATOM 685 C C . VAL A 1 95 ? -20.295 -4.793 66.827 1.00 39.70 129 VAL A C 1
ATOM 686 O O . VAL A 1 95 ? -20.945 -5.649 66.206 1.00 30.98 129 VAL A O 1
ATOM 690 N N . PHE A 1 96 ? -20.157 -4.805 68.157 1.00 31.82 130 PHE A N 1
ATOM 691 C CA . PHE A 1 96 ? -20.618 -5.921 68.976 1.00 33.97 130 PHE A CA 1
ATOM 692 C C . PHE A 1 96 ? -21.967 -5.620 69.620 1.00 33.57 130 PHE A C 1
ATOM 693 O O . PHE A 1 96 ? -22.220 -4.503 70.085 1.00 33.58 130 PHE A O 1
ATOM 701 N N . ASN A 1 97 ? -22.822 -6.646 69.671 1.00 33.87 131 ASN A N 1
ATOM 702 C CA . ASN A 1 97 ? -24.097 -6.608 70.395 1.00 34.96 131 ASN A CA 1
ATOM 703 C C . ASN A 1 97 ? -24.281 -7.996 71.029 1.00 46.05 131 ASN A C 1
ATOM 704 O O . ASN A 1 97 ? -24.974 -8.868 70.495 1.00 38.05 131 ASN A O 1
ATOM 709 N N . GLY A 1 98 ? -23.632 -8.208 72.180 1.00 36.53 132 GLY A N 1
ATOM 710 C CA . GLY A 1 98 ? -23.691 -9.502 72.836 1.00 37.65 132 GLY A CA 1
ATOM 711 C C . GLY A 1 98 ? -23.089 -10.648 72.042 1.00 44.19 132 GLY A C 1
ATOM 712 O O . GLY A 1 98 ? -21.895 -10.626 71.722 1.00 41.84 132 GLY A O 1
ATOM 713 N N . SER A 1 99 ? -23.903 -11.665 71.738 1.00 38.04 133 SER A N 1
ATOM 714 C CA . SER A 1 99 ? -23.495 -12.791 70.906 1.00 37.86 133 SER A CA 1
ATOM 715 C C . SER A 1 99 ? -23.542 -12.486 69.406 1.00 40.13 133 SER A C 1
ATOM 716 O O . SER A 1 99 ? -23.300 -13.391 68.598 1.00 39.35 133 SER A O 1
ATOM 719 N N . SER A 1 100 ? -23.859 -11.250 69.021 1.00 39.20 134 SER A N 1
ATOM 720 C CA . SER A 1 100 ? -23.896 -10.812 67.636 1.00 37.60 134 SER A CA 1
ATOM 721 C C . SER A 1 100 ? -22.875 -9.711 67.397 1.00 36.84 134 SER A C 1
ATOM 722 O O . SER A 1 100 ? -22.572 -8.921 68.292 1.00 33.51 134 SER A O 1
ATOM 725 N N . ALA A 1 101 ? -22.380 -9.645 66.162 1.00 32.66 135 ALA A N 1
ATOM 726 C CA . ALA A 1 101 ? -21.525 -8.556 65.727 1.00 34.91 135 ALA A CA 1
ATOM 727 C C . ALA A 1 101 ? -21.796 -8.274 64.251 1.00 39.53 135 ALA A C 1
ATOM 728 O O . ALA A 1 101 ? -22.387 -9.089 63.538 1.00 35.01 135 ALA A O 1
ATOM 730 N N . GLN A 1 102 ? -21.355 -7.102 63.802 1.00 30.08 136 GLN A N 1
ATOM 731 C CA . GLN A 1 102 ? -21.333 -6.736 62.390 1.00 29.43 136 GLN A CA 1
ATOM 732 C C . GLN A 1 102 ? -19.907 -6.403 61.978 1.00 30.78 136 GLN A C 1
ATOM 733 O O . GLN A 1 102 ? -19.157 -5.790 62.744 1.00 33.21 136 GLN A O 1
ATOM 739 N N . LEU A 1 103 ? -19.527 -6.815 60.778 1.00 34.35 137 LEU A N 1
ATOM 740 C CA . LEU A 1 103 ? -18.241 -6.451 60.202 1.00 27.83 137 LEU A CA 1
ATOM 741 C C . LEU A 1 103 ? -18.479 -5.318 59.215 1.00 35.58 137 LEU A C 1
ATOM 742 O O . LEU A 1 103 ? -19.182 -5.505 58.218 1.00 30.96 137 LEU A O 1
ATOM 747 N N . VAL A 1 104 ? -17.911 -4.146 59.497 1.00 33.37 138 VAL A N 1
ATOM 748 C CA . VAL A 1 104 ? -18.131 -2.937 58.708 1.00 30.71 138 VAL A CA 1
ATOM 749 C C . VAL A 1 104 ? -16.827 -2.560 58.023 1.00 36.13 138 VAL A C 1
ATOM 750 O O . VAL A 1 104 ? -15.756 -2.634 58.634 1.00 33.95 138 VAL A O 1
ATOM 754 N N . VAL A 1 105 ? -16.912 -2.178 56.744 1.00 35.13 139 VAL A N 1
ATOM 755 C CA . VAL A 1 105 ? -15.741 -1.833 55.947 1.00 36.12 139 VAL A CA 1
ATOM 756 C C . VAL A 1 105 ? -16.041 -0.606 55.098 1.00 36.16 139 VAL A C 1
ATOM 757 O O . VAL A 1 105 ? -17.198 -0.250 54.845 1.00 32.69 139 VAL A O 1
ATOM 761 N N . ASP A 1 106 ? -14.969 0.049 54.670 1.00 30.49 140 ASP A N 1
ATOM 762 C CA . ASP A 1 106 ? -15.022 0.988 53.565 1.00 29.33 140 ASP A CA 1
ATOM 763 C C . ASP A 1 106 ? -14.556 0.243 52.323 1.00 38.79 140 ASP A C 1
ATOM 764 O O . ASP A 1 106 ? -13.595 -0.531 52.376 1.00 34.65 140 ASP A O 1
ATOM 769 N N . LEU A 1 107 ? -15.246 0.461 51.213 1.00 31.72 141 LEU A N 1
ATOM 770 C CA . LEU A 1 107 ? -14.934 -0.213 49.965 1.00 34.37 141 LEU A CA 1
ATOM 771 C C . LEU A 1 107 ? -14.662 0.821 48.889 1.00 38.29 141 LEU A C 1
ATOM 772 O O . LEU A 1 107 ? -15.378 1.822 48.777 1.00 30.54 141 LEU A O 1
ATOM 777 N N . VAL A 1 108 ? -13.627 0.571 48.098 1.00 36.06 142 VAL A N 1
ATOM 778 C CA . VAL A 1 108 ? -13.390 1.282 46.852 1.00 37.42 142 VAL A CA 1
ATOM 779 C C . VAL A 1 108 ? -13.277 0.206 45.780 1.00 38.70 142 VAL A C 1
ATOM 780 O O . VAL A 1 108 ? -12.315 -0.574 45.779 1.00 36.64 142 VAL A O 1
ATOM 784 N N . ALA A 1 109 ? -14.265 0.137 44.892 1.00 35.72 143 ALA A N 1
ATOM 785 C CA . ALA A 1 109 ? -14.417 -1.045 44.060 1.00 32.42 143 ALA A CA 1
ATOM 786 C C . ALA A 1 109 ? -14.988 -0.674 42.704 1.00 35.35 143 ALA A C 1
ATOM 787 O O . ALA A 1 109 ? -15.950 0.097 42.618 1.00 38.31 143 ALA A O 1
ATOM 789 N N . ARG A 1 110 ? -14.404 -1.241 41.648 1.00 37.31 144 ARG A N 1
ATOM 790 C CA . ARG A 1 110 ? -15.019 -1.120 40.334 1.00 35.60 144 ARG A CA 1
ATOM 791 C C . ARG A 1 110 ? -16.383 -1.796 40.341 1.00 39.55 144 ARG A C 1
ATOM 792 O O . ARG A 1 110 ? -16.544 -2.893 40.885 1.00 43.13 144 ARG A O 1
ATOM 800 N N . GLU A 1 111 ? -17.371 -1.112 39.768 1.00 38.66 145 GLU A N 1
ATOM 801 C CA . GLU A 1 111 ? -18.671 -1.719 39.519 1.00 35.01 145 GLU A CA 1
ATOM 802 C C . GLU A 1 111 ? -18.530 -2.920 38.589 1.00 38.43 145 GLU A C 1
ATOM 803 O O . GLU A 1 111 ? -17.751 -2.894 37.630 1.00 38.81 145 GLU A O 1
ATOM 809 N N . PHE A 1 112 ? -19.290 -3.977 38.871 1.00 35.14 146 PHE A N 1
ATOM 810 C CA . PHE A 1 112 ? -19.325 -5.138 37.988 1.00 36.34 146 PHE A CA 1
ATOM 811 C C . PHE A 1 112 ? -20.227 -4.834 36.799 1.00 33.59 146 PHE A C 1
ATOM 812 O O . PHE A 1 112 ? -21.396 -4.482 36.981 1.00 38.71 146 PHE A O 1
ATOM 820 N N . LYS A 1 113 ? -19.698 -4.958 35.583 1.00 41.81 147 LYS A N 1
ATOM 821 C CA . LYS A 1 113 ? -20.448 -4.572 34.392 1.00 42.30 147 LYS A CA 1
ATOM 822 C C . LYS A 1 113 ? -20.944 -5.751 33.571 1.00 46.80 147 LYS A C 1
ATOM 823 O O . LYS A 1 113 ? -21.672 -5.535 32.601 1.00 46.54 147 LYS A O 1
ATOM 829 N N . GLY A 1 114 ? -20.576 -6.978 33.929 1.00 41.37 148 GLY A N 1
ATOM 830 C CA . GLY A 1 114 ? -20.885 -8.131 33.107 1.00 37.11 148 GLY A CA 1
ATOM 831 C C . GLY A 1 114 ? -19.665 -9.010 32.932 1.00 36.44 148 GLY A C 1
ATOM 832 O O . GLY A 1 114 ? -18.537 -8.568 33.190 1.00 37.03 148 GLY A O 1
ATOM 833 N N . THR A 1 115 ? -19.865 -10.258 32.510 1.00 37.86 149 THR A N 1
ATOM 834 C CA . THR A 1 115 ? -18.748 -11.194 32.374 1.00 45.64 149 THR A CA 1
ATOM 835 C C . THR A 1 115 ? -18.179 -11.146 30.958 1.00 44.27 149 THR A C 1
ATOM 836 O O . THR A 1 115 ? -18.143 -12.141 30.236 1.00 44.17 149 THR A O 1
ATOM 840 N N . THR A 1 116 ? -17.737 -9.948 30.568 1.00 39.28 150 THR A N 1
ATOM 841 C CA . THR A 1 116 ? -16.953 -9.763 29.355 1.00 42.37 150 THR A CA 1
ATOM 842 C C . THR A 1 116 ? -15.797 -8.822 29.656 1.00 41.97 150 THR A C 1
ATOM 843 O O . THR A 1 116 ? -15.845 -8.028 30.602 1.00 42.76 150 THR A O 1
ATOM 847 N N . TYR A 1 117 ? -14.748 -8.914 28.842 1.00 33.84 151 TYR A N 1
ATOM 848 C CA . TYR A 1 117 ? -13.635 -7.982 28.936 1.00 45.26 151 TYR A CA 1
ATOM 849 C C . TYR A 1 117 ? -13.797 -6.793 27.992 1.00 46.14 151 TYR A C 1
ATOM 850 O O . TYR A 1 117 ? -12.813 -6.088 27.724 1.00 44.89 151 TYR A O 1
ATOM 859 N N . ASP A 1 118 ? -15.013 -6.570 27.480 1.00 41.85 152 ASP A N 1
ATOM 860 C CA . ASP A 1 118 ? -15.332 -5.454 26.595 1.00 56.62 152 ASP A CA 1
ATOM 861 C C . ASP A 1 118 ? -15.751 -4.211 27.354 1.00 59.06 152 ASP A C 1
ATOM 862 O O . ASP A 1 118 ? -16.120 -3.212 26.727 1.00 61.50 152 ASP A O 1
ATOM 867 N N . ASP A 1 119 ? -15.713 -4.252 28.681 1.00 49.83 153 ASP A N 1
ATOM 868 C CA . ASP A 1 119 ? -16.276 -3.181 29.483 1.00 51.52 153 ASP A CA 1
ATOM 869 C C . ASP A 1 119 ? -15.691 -3.264 30.886 1.00 47.17 153 ASP A C 1
ATOM 870 O O . ASP A 1 119 ? -15.330 -4.342 31.367 1.00 50.73 153 ASP A O 1
ATOM 875 N N . ILE A 1 120 ? -15.587 -2.110 31.525 1.00 43.75 154 ILE A N 1
ATOM 876 C CA . ILE A 1 120 ? -14.948 -1.990 32.826 1.00 47.61 154 ILE A CA 1
ATOM 877 C C . ILE A 1 120 ? -15.728 -0.961 33.633 1.00 54.36 154 ILE A C 1
ATOM 878 O O . ILE A 1 120 ? -16.247 0.015 33.080 1.00 57.07 154 ILE A O 1
ATOM 883 N N . GLY A 1 121 ? -15.847 -1.202 34.936 1.00 50.26 155 GLY A N 1
ATOM 884 C CA . GLY A 1 121 ? -16.554 -0.287 35.805 1.00 43.64 155 GLY A CA 1
ATOM 885 C C . GLY A 1 121 ? -15.661 0.814 36.347 1.00 44.20 155 GLY A C 1
ATOM 886 O O . GLY A 1 121 ? -14.453 0.643 36.513 1.00 43.26 155 GLY A O 1
ATOM 887 N N . GLU A 1 122 ? -16.279 1.96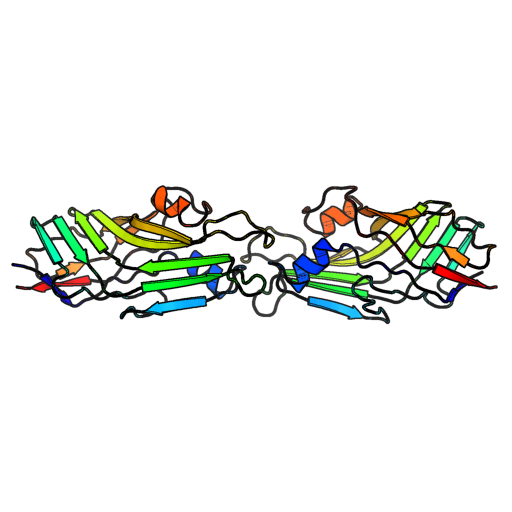0 36.615 1.00 52.42 156 GLU A N 1
ATOM 888 C CA . GLU A 1 122 ? -15.613 3.019 37.353 1.00 56.76 156 GLU A CA 1
ATOM 889 C C . GLU A 1 122 ? -15.589 2.664 38.838 1.00 52.47 156 GLU A C 1
ATOM 890 O O . GLU A 1 122 ? -16.377 1.842 39.318 1.00 46.95 156 GLU A O 1
ATOM 896 N N . TYR A 1 123 ? -14.669 3.289 39.569 1.00 50.01 157 TYR A N 1
ATOM 897 C CA . TYR A 1 123 ? -14.584 3.052 41.004 1.00 47.67 157 TYR A CA 1
ATOM 898 C C . TYR A 1 123 ? -15.823 3.603 41.707 1.00 49.13 157 TYR A C 1
ATOM 899 O O . TYR A 1 123 ? -16.261 4.726 41.435 1.00 56.85 157 TYR A O 1
ATOM 908 N N . ILE A 1 124 ? -16.411 2.795 42.586 1.00 41.18 158 ILE A N 1
ATOM 909 C CA . ILE A 1 124 ? -17.502 3.218 43.458 1.00 43.79 158 ILE A CA 1
ATOM 910 C C . ILE A 1 124 ? -16.970 3.276 44.883 1.00 40.47 158 ILE A C 1
ATOM 911 O O . ILE A 1 124 ? -16.391 2.297 45.376 1.00 35.56 158 ILE A O 1
ATOM 916 N N . ILE A 1 125 ? -17.164 4.414 45.542 1.00 39.96 159 ILE A N 1
ATOM 917 C CA . ILE A 1 125 ? -16.796 4.568 46.943 1.00 41.03 159 ILE A CA 1
ATOM 918 C C . ILE A 1 125 ? -18.003 4.194 47.795 1.00 44.49 159 ILE A C 1
ATOM 919 O O . ILE A 1 125 ? -19.058 4.833 47.712 1.00 42.46 159 ILE A O 1
ATOM 924 N N . SER A 1 126 ? -17.850 3.172 48.626 1.00 38.41 160 SER A N 1
ATOM 925 C CA . SER A 1 126 ? -18.910 2.732 49.528 1.00 37.64 160 SER A CA 1
ATOM 926 C C . SER A 1 126 ? -18.341 2.773 50.943 1.00 37.80 160 SER A C 1
ATOM 927 O O . SER A 1 126 ? -17.628 1.856 51.362 1.00 37.52 160 SER A O 1
ATOM 930 N N . ASP A 1 127 ? -18.637 3.842 51.670 1.00 34.14 161 ASP A N 1
ATOM 931 C CA . ASP A 1 127 ? -18.174 3.981 53.039 1.00 38.30 161 ASP A CA 1
ATOM 932 C C . ASP A 1 127 ? -19.155 3.318 53.992 1.00 43.35 161 ASP A C 1
ATOM 933 O O . ASP A 1 127 ? -20.367 3.318 53.755 1.00 46.68 161 ASP A O 1
ATOM 938 N N . ASP A 1 128 ? -18.614 2.752 55.077 1.00 42.21 162 ASP A N 1
ATOM 939 C CA . ASP A 1 128 ? -19.407 2.268 56.215 1.00 38.03 162 ASP A CA 1
ATOM 940 C C . ASP A 1 128 ? -20.444 1.228 55.787 1.00 40.86 162 ASP A C 1
ATOM 941 O O . ASP A 1 128 ? -21.608 1.270 56.192 1.00 45.55 162 ASP A O 1
ATOM 946 N N . ILE A 1 129 ? -20.018 0.291 54.958 1.00 34.09 163 ILE A N 1
ATOM 947 C CA . ILE A 1 129 ? -20.901 -0.761 54.473 1.00 40.37 163 ILE A CA 1
ATOM 948 C C . ILE A 1 129 ? -20.870 -1.895 55.477 1.00 32.78 163 ILE A C 1
ATOM 949 O O . ILE A 1 129 ? -19.790 -2.377 55.840 1.00 31.50 163 ILE A O 1
ATOM 954 N N . VAL A 1 130 ? -22.041 -2.341 55.924 1.00 31.59 164 VAL A N 1
ATOM 955 C CA . VAL A 1 130 ? -22.084 -3.563 56.724 1.00 35.47 164 VAL A CA 1
ATOM 956 C C . VAL A 1 130 ? -21.912 -4.741 55.769 1.00 28.12 164 VAL A C 1
ATOM 957 O O . VAL A 1 130 ? -22.827 -5.096 55.022 1.00 29.74 164 VAL A O 1
ATOM 961 N N . LEU A 1 131 ? -20.737 -5.359 55.803 1.00 30.23 165 LEU A N 1
ATOM 962 C CA . LEU A 1 131 ? -20.412 -6.423 54.867 1.00 30.11 165 LEU A CA 1
ATOM 963 C C . LEU A 1 131 ? -20.944 -7.782 55.316 1.00 36.15 165 LEU A C 1
ATOM 964 O O . LEU A 1 131 ? -21.319 -8.608 54.479 1.00 29.39 165 LEU A O 1
ATOM 969 N N . ALA A 1 132 ? -20.960 -8.044 56.622 1.00 30.01 166 ALA A N 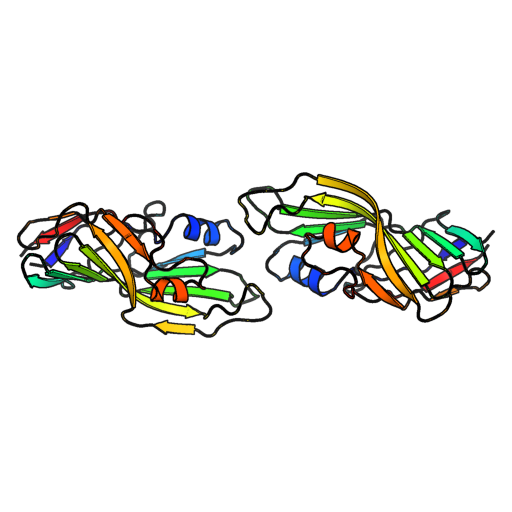1
ATOM 970 C CA . ALA A 1 132 ? -21.334 -9.355 57.137 1.00 31.81 166 ALA A CA 1
ATOM 971 C C . ALA A 1 132 ? -21.917 -9.218 58.535 1.00 37.39 166 ALA A C 1
ATOM 972 O O . ALA A 1 132 ? -21.505 -8.353 59.314 1.00 31.61 166 ALA A O 1
ATOM 974 N N . ASP A 1 133 ? -22.883 -10.088 58.831 1.00 40.03 167 ASP A N 1
ATOM 975 C CA . ASP A 1 133 ? -23.379 -10.316 60.182 1.00 37.04 167 ASP A CA 1
ATOM 976 C C . ASP A 1 133 ? -22.640 -11.503 60.785 1.00 38.52 167 ASP A C 1
ATOM 977 O O . ASP A 1 133 ? -22.392 -12.505 60.104 1.00 38.28 167 ASP A O 1
ATOM 982 N N . VAL A 1 134 ? -22.287 -11.391 62.065 1.00 30.81 168 VAL A N 1
ATOM 983 C CA . VAL A 1 134 ? -21.492 -12.404 62.752 1.00 32.90 168 VAL A CA 1
ATOM 984 C C . VAL A 1 134 ? -22.311 -12.987 63.894 1.00 39.26 168 VAL A C 1
ATOM 985 O O . VAL A 1 134 ? -22.915 -12.242 64.676 1.00 32.88 168 VAL A O 1
ATOM 989 N N . SER A 1 135 ? -22.305 -14.309 64.007 1.00 37.48 169 SER A N 1
ATOM 990 C CA . SER A 1 135 ? -22.890 -15.006 65.144 1.00 43.92 169 SER A CA 1
ATOM 991 C C . SER A 1 135 ? -21.727 -15.518 65.984 1.00 44.71 169 SER A C 1
ATOM 992 O O . SER A 1 135 ? -21.080 -16.508 65.632 1.00 35.47 169 SER A O 1
ATOM 995 N N . LEU A 1 136 ? -21.455 -14.822 67.082 1.00 43.57 170 LEU A N 1
ATOM 996 C CA . LEU A 1 136 ? -20.292 -15.117 67.908 1.00 40.96 170 LEU A CA 1
ATOM 997 C C . LEU A 1 136 ? -20.515 -16.368 68.746 1.00 38.15 170 LEU A C 1
ATOM 998 O O . LEU A 1 136 ? -21.618 -16.605 69.243 1.00 39.14 170 LEU A O 1
ATOM 1003 N N . ASN A 1 137 ? -19.444 -17.159 68.914 1.00 38.10 171 ASN A N 1
ATOM 1004 C CA . ASN A 1 137 ? -19.492 -18.335 69.787 1.00 43.31 171 ASN A CA 1
ATOM 1005 C C . ASN A 1 137 ? -19.802 -17.964 71.239 1.00 46.39 171 ASN A C 1
ATOM 1006 O O . ASN A 1 137 ? -20.507 -18.704 71.936 1.00 42.74 171 ASN A O 1
ATOM 1011 N N . SER A 1 138 ? -19.260 -16.845 71.724 1.00 51.89 172 SER A N 1
ATOM 1012 C CA . SER A 1 138 ? -19.509 -16.369 73.082 1.00 48.79 172 SER A CA 1
ATOM 1013 C C . SER A 1 138 ? -19.950 -14.912 73.048 1.00 44.14 172 SER A C 1
ATOM 1014 O O . SER A 1 138 ? -19.618 -14.166 72.123 1.00 38.50 172 SER A O 1
ATOM 1017 N N . ALA A 1 139 ? -20.699 -14.507 74.070 1.00 42.03 173 ALA A N 1
ATOM 1018 C CA . ALA A 1 139 ? -21.135 -13.121 74.150 1.00 43.38 173 ALA A CA 1
ATOM 1019 C C . ALA A 1 139 ? -19.935 -12.215 74.378 1.00 45.01 173 ALA A C 1
ATOM 1020 O O . ALA A 1 139 ? -19.082 -12.497 75.222 1.00 46.84 173 ALA A O 1
ATOM 1022 N N . ALA A 1 140 ? -19.872 -11.119 73.632 1.00 38.04 174 ALA A N 1
ATOM 1023 C CA . ALA A 1 140 ? -18.870 -10.102 73.913 1.00 39.14 174 ALA A CA 1
ATOM 1024 C C . ALA A 1 140 ? -19.203 -9.384 75.222 1.00 40.34 174 ALA A C 1
ATOM 1025 O O . ALA A 1 140 ? -20.351 -8.994 75.458 1.00 42.10 174 ALA A O 1
ATOM 1027 N N . ASP A 1 141 ? -18.195 -9.204 76.071 1.00 39.02 175 ASP A N 1
ATOM 1028 C CA . ASP A 1 141 ? -18.368 -8.535 77.363 1.00 40.01 175 ASP A CA 1
ATOM 1029 C C . ASP A 1 141 ? -17.143 -7.654 77.585 1.00 39.89 175 ASP A C 1
ATOM 1030 O O . ASP A 1 141 ? -16.082 -8.152 77.971 1.00 40.63 175 ASP A O 1
ATOM 1035 N N . PHE A 1 142 ? -17.291 -6.349 77.336 1.00 39.16 176 PHE A N 1
ATOM 1036 C CA . PHE A 1 142 ? -16.164 -5.429 77.450 1.00 44.15 176 PHE A CA 1
ATOM 1037 C C . PHE A 1 142 ? -15.717 -5.208 78.889 1.00 45.24 176 PHE A C 1
ATOM 1038 O O . PHE A 1 142 ? -14.662 -4.600 79.101 1.00 42.87 176 PHE A O 1
ATOM 1046 N N . SER A 1 143 ? -16.478 -5.673 79.880 1.00 45.16 177 SER A N 1
ATOM 1047 C CA . SER A 1 143 ? -15.979 -5.620 81.251 1.00 47.82 177 SER A CA 1
ATOM 1048 C C . SER A 1 143 ? -15.043 -6.777 81.578 1.00 52.80 177 SER A C 1
ATOM 1049 O O . SER A 1 143 ? -14.463 -6.790 82.664 1.00 58.55 177 SER A O 1
ATOM 1052 N N A GLN A 1 144 ? -14.889 -7.752 80.691 0.52 50.19 178 GLN A N 1
ATOM 1053 N N B GLN A 1 144 ? -14.888 -7.738 80.671 0.48 50.18 178 GLN A N 1
ATOM 1054 C CA A GLN A 1 144 ? -13.952 -8.833 80.941 0.52 53.19 178 GLN A CA 1
ATOM 1055 C CA B GLN A 1 144 ? -13.977 -8.853 80.869 0.48 53.05 178 GLN A CA 1
ATOM 1056 C C A GLN A 1 144 ? -12.613 -8.521 80.282 0.52 53.71 178 GLN A C 1
ATOM 1057 C C B GLN A 1 144 ? -12.621 -8.543 80.235 0.48 53.63 178 GLN A C 1
ATOM 1058 O O A GLN A 1 144 ? -12.459 -7.535 79.557 0.52 55.50 178 GLN A O 1
ATOM 1059 O O B GLN A 1 144 ? -12.462 -7.581 79.480 0.48 55.28 178 GLN A O 1
ATOM 1070 N N . ASP A 1 145 ? -11.629 -9.369 80.561 1.00 53.07 179 ASP A N 1
ATOM 1071 C CA . ASP A 1 145 ? -10.272 -9.114 80.104 1.00 45.86 179 ASP A CA 1
ATOM 1072 C C . ASP A 1 145 ? -10.059 -9.486 78.641 1.00 55.13 179 ASP A C 1
ATOM 1073 O O . ASP A 1 145 ? -9.029 -9.111 78.065 1.00 52.27 179 ASP A O 1
ATOM 1078 N N . SER A 1 146 ? -11.006 -10.183 78.015 1.00 50.76 180 SER A N 1
ATOM 1079 C CA . SER A 1 146 ? -10.829 -10.573 76.626 1.00 46.11 180 SER A CA 1
ATOM 1080 C C . SER A 1 146 ? -12.181 -10.759 75.953 1.00 40.96 180 SER A C 1
ATOM 1081 O O . SER A 1 146 ? -13.211 -10.937 76.607 1.00 60.11 180 SER A O 1
ATOM 1084 N N . ILE A 1 147 ? -12.160 -10.704 74.627 1.00 39.56 181 ILE A N 1
ATOM 1085 C CA . ILE A 1 147 ? -13.336 -10.962 73.807 1.00 38.43 181 ILE A CA 1
ATOM 1086 C C . ILE A 1 147 ? -12.940 -11.963 72.726 1.00 48.89 181 ILE A C 1
ATOM 1087 O O . ILE A 1 147 ? -12.006 -11.717 71.951 1.00 47.30 181 ILE A O 1
ATOM 1092 N N . ASP A 1 148 ? -13.632 -13.097 72.689 1.00 50.05 182 ASP A N 1
ATOM 1093 C CA . ASP A 1 148 ? -13.399 -14.109 71.671 1.00 49.22 182 ASP A CA 1
ATOM 1094 C C . ASP A 1 148 ? -14.143 -13.705 70.399 1.00 43.15 182 ASP A C 1
ATOM 1095 O O . ASP A 1 148 ? -15.369 -13.539 70.417 1.00 38.89 182 ASP A O 1
ATOM 1100 N N . LEU A 1 149 ? -13.403 -13.526 69.307 1.00 35.75 183 LEU A N 1
ATOM 1101 C CA . LEU A 1 149 ? -13.966 -13.103 68.026 1.00 34.30 183 LEU A CA 1
ATOM 1102 C C . LEU A 1 149 ? -14.451 -14.265 67.170 1.00 41.70 183 LEU A C 1
ATOM 1103 O O . LEU A 1 149 ? -14.905 -14.036 66.039 1.00 39.02 183 LEU A O 1
ATOM 1108 N N . SER A 1 150 ? -14.382 -15.495 67.679 1.00 40.89 184 SER A N 1
ATOM 1109 C CA . SER A 1 150 ? -14.756 -16.668 66.894 1.00 35.70 184 SER A CA 1
ATOM 1110 C C . SER A 1 150 ? -16.266 -16.742 66.682 1.00 44.91 184 SER A C 1
ATOM 1111 O O . SER A 1 150 ? -17.048 -16.615 67.636 1.00 45.95 184 SER A O 1
ATOM 1114 N N . GLY A 1 151 ? -16.671 -16.956 65.431 1.00 37.57 185 GLY A N 1
ATOM 1115 C CA . GLY A 1 151 ? -18.079 -17.083 65.096 1.00 34.72 185 GLY A CA 1
ATOM 1116 C C . GLY A 1 151 ? -18.260 -17.306 63.604 1.00 39.69 185 GLY A C 1
ATOM 1117 O O . GLY A 1 151 ? -17.296 -17.333 62.832 1.00 36.05 185 GLY A O 1
ATOM 1118 N N . THR A 1 152 ? -19.520 -17.484 63.209 1.00 37.71 186 THR A N 1
ATOM 1119 C CA . THR A 1 152 ? -19.894 -17.687 61.817 1.00 37.42 186 THR A CA 1
ATOM 1120 C C . THR A 1 152 ? -20.442 -16.387 61.238 1.00 44.64 186 THR A C 1
ATOM 1121 O O . THR A 1 152 ? -20.924 -15.516 61.971 1.00 36.09 186 THR A O 1
ATOM 1125 N N . THR A 1 153 ? -20.364 -16.263 59.905 1.00 31.56 187 THR A N 1
ATOM 1126 C CA . THR A 1 153 ? -20.639 -15.007 59.220 1.00 36.13 187 THR A CA 1
ATOM 1127 C C . THR A 1 153 ? -21.580 -15.219 58.045 1.00 38.54 187 THR A C 1
ATOM 1128 O O . THR A 1 153 ? -21.463 -16.211 57.320 1.00 37.80 187 THR A O 1
ATOM 1132 N N . ASP A 1 154 ? -22.487 -14.254 57.861 1.00 37.73 188 ASP A N 1
ATOM 1133 C CA . ASP A 1 154 ? -23.432 -14.186 56.751 1.00 39.82 188 ASP A CA 1
ATOM 1134 C C . ASP A 1 154 ? -23.220 -12.888 55.987 1.00 40.99 188 ASP A C 1
ATOM 1135 O O . ASP A 1 154 ? -23.158 -11.811 56.592 1.00 36.04 188 ASP A O 1
ATOM 1140 N N . LEU A 1 155 ? -23.171 -12.993 54.662 1.00 43.98 189 LEU A N 1
ATOM 1141 C CA . LEU A 1 155 ? -23.056 -11.831 53.788 1.00 28.81 189 LEU A CA 1
ATOM 1142 C C . LEU A 1 155 ? -24.367 -11.052 53.719 1.00 29.48 189 LEU A C 1
ATOM 1143 O O . LEU A 1 155 ? -25.455 -11.630 53.632 1.00 39.02 189 LEU A O 1
ATOM 1148 N N . THR A 1 156 ? -24.262 -9.726 53.738 1.00 29.28 190 THR A N 1
ATOM 1149 C CA . THR A 1 156 ? -25.439 -8.874 53.660 1.00 29.94 190 THR A CA 1
ATOM 1150 C C . THR A 1 156 ? -25.845 -8.643 52.212 1.00 34.68 190 THR A C 1
ATOM 1151 O O . THR A 1 156 ? -25.091 -8.908 51.270 1.00 34.11 190 THR A O 1
ATOM 1155 N N . ALA A 1 157 ? -27.056 -8.109 52.048 1.00 31.24 191 ALA A N 1
ATOM 1156 C CA . ALA A 1 157 ? -27.535 -7.743 50.720 1.00 42.68 191 ALA A CA 1
ATOM 1157 C C . ALA A 1 157 ? -26.572 -6.775 50.044 1.00 42.20 191 ALA A C 1
ATOM 1158 O O . ALA A 1 157 ? -26.211 -6.949 48.873 1.00 31.26 191 ALA A O 1
ATOM 1160 N N . ALA A 1 158 ? -26.123 -5.755 50.781 1.00 37.09 192 ALA A N 1
ATOM 1161 C CA . ALA A 1 158 ? -25.236 -4.756 50.194 1.00 38.08 192 ALA A CA 1
ATOM 1162 C C . ALA A 1 158 ? -23.867 -5.348 49.877 1.00 32.95 192 ALA A C 1
ATOM 1163 O O . ALA A 1 158 ? -23.241 -4.972 48.878 1.00 36.59 192 ALA A O 1
ATOM 1165 N N . GLY A 1 159 ? -23.378 -6.263 50.722 1.00 31.63 193 GLY A N 1
ATOM 1166 C CA . GLY A 1 159 ? -22.111 -6.924 50.434 1.00 28.42 19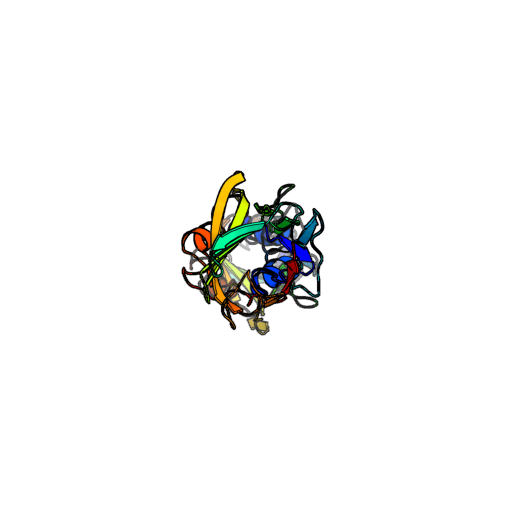3 GLY A CA 1
ATOM 1167 C C . GLY A 1 159 ? -22.182 -7.771 49.178 1.00 34.12 193 GLY A C 1
ATOM 1168 O O . GLY A 1 159 ? -21.251 -7.783 48.366 1.00 33.19 193 GLY A O 1
ATOM 1169 N N . ALA A 1 160 ? -23.292 -8.490 48.999 1.00 32.71 194 ALA A N 1
ATOM 1170 C CA . ALA A 1 160 ? -23.465 -9.282 47.792 1.00 33.66 194 ALA A CA 1
ATOM 1171 C C . ALA A 1 160 ? -23.437 -8.394 46.560 1.00 34.12 194 ALA A C 1
ATOM 1172 O O . ALA A 1 160 ? -22.826 -8.745 45.544 1.00 35.08 194 ALA A O 1
ATOM 1174 N N . GLN A 1 161 ? -24.098 -7.237 46.640 1.00 29.79 195 GLN A N 1
ATOM 1175 C CA . GLN A 1 161 ? -24.111 -6.289 45.534 1.00 39.96 195 GLN A CA 1
ATOM 1176 C C . GLN A 1 161 ? -22.717 -5.717 45.285 1.00 43.45 195 GLN A C 1
ATOM 1177 O O . GLN A 1 161 ? -22.293 -5.568 44.131 1.00 41.44 195 GLN A O 1
ATOM 1183 N N . ALA A 1 162 ? -21.990 -5.399 46.356 1.00 42.45 196 ALA A N 1
ATOM 1184 C CA . ALA A 1 162 ? -20.640 -4.864 46.220 1.00 40.53 196 ALA A CA 1
ATOM 1185 C C . ALA A 1 162 ? -19.684 -5.859 45.580 1.00 39.67 196 ALA A C 1
ATOM 1186 O O . ALA A 1 162 ? -18.660 -5.453 45.016 1.00 42.08 196 ALA A O 1
ATOM 1188 N N . PHE A 1 163 ? -19.979 -7.148 45.660 1.00 31.05 197 PHE A N 1
ATOM 1189 C CA . PHE A 1 163 ? -19.135 -8.165 45.058 1.00 32.85 197 PHE A CA 1
ATOM 1190 C C . PHE A 1 163 ? -19.788 -8.759 43.810 1.00 36.72 197 PHE A C 1
ATOM 1191 O O . PHE A 1 163 ? -19.732 -9.965 43.575 1.00 37.93 197 PHE A O 1
ATOM 1199 N N . GLY A 1 164 ? -20.432 -7.903 43.011 1.00 33.40 198 GLY A N 1
ATOM 1200 C CA . GLY A 1 164 ? -20.884 -8.263 41.679 1.00 41.82 198 GLY A CA 1
ATOM 1201 C C . GLY A 1 164 ? -22.153 -9.081 41.600 1.00 45.44 198 GLY A C 1
ATOM 1202 O O . GLY A 1 164 ? -22.527 -9.514 40.495 1.00 40.25 198 GLY A O 1
ATOM 1203 N N . GLY A 1 165 ? -22.829 -9.310 42.724 1.00 34.11 199 GLY A N 1
ATOM 1204 C CA . GLY A 1 165 ? -24.052 -10.090 42.701 1.00 32.02 199 GLY A CA 1
ATOM 1205 C C . GLY A 1 165 ? -23.858 -11.570 42.481 1.00 39.48 199 GLY A C 1
ATOM 1206 O O . GLY A 1 165 ? -24.830 -12.269 42.179 1.00 40.27 199 GLY A O 1
ATOM 1207 N N . PHE A 1 166 ? -22.625 -12.071 42.603 1.00 37.03 200 PHE A N 1
ATOM 1208 C CA . PHE A 1 166 ? -22.361 -13.495 42.422 1.00 37.51 200 PHE A CA 1
ATOM 1209 C C . PHE A 1 166 ? -22.788 -14.310 43.634 1.00 45.01 200 PHE A C 1
ATOM 1210 O O . PHE A 1 166 ? -23.232 -15.455 43.483 1.00 51.11 200 PHE A O 1
ATOM 1218 N N . TYR A 1 167 ? -22.659 -13.746 44.832 1.00 36.05 201 TYR A N 1
ATOM 1219 C CA . TYR A 1 167 ? -23.192 -14.353 46.038 1.00 34.01 201 TYR A CA 1
ATOM 1220 C C . TYR A 1 167 ? -24.628 -13.905 46.255 1.00 37.98 201 TYR A C 1
ATOM 1221 O O . TYR A 1 167 ? -25.015 -12.805 45.859 1.00 39.83 201 TYR A O 1
ATOM 1230 N N . GLU A 1 168 ? -25.411 -14.764 46.904 1.00 43.14 202 GLU A N 1
ATOM 1231 C CA . GLU A 1 168 ? -26.759 -14.414 47.327 1.00 43.37 202 GLU A CA 1
ATOM 1232 C C . GLU A 1 168 ? -26.715 -13.782 48.714 1.00 40.40 202 GLU A C 1
ATOM 1233 O O . GLU A 1 168 ? -25.840 -14.092 49.530 1.00 37.24 202 GLU A O 1
ATOM 1239 N N . THR A 1 169 ? -27.673 -12.895 48.979 1.00 41.30 203 THR A N 1
ATOM 1240 C CA . THR A 1 169 ? -27.825 -12.353 50.323 1.00 43.89 203 THR A CA 1
ATOM 1241 C C . THR A 1 169 ? -27.885 -13.481 51.348 1.00 47.64 203 THR A C 1
ATOM 1242 O O . THR A 1 169 ? -28.550 -14.501 51.139 1.00 45.50 203 THR A O 1
ATOM 1246 N N . GLY A 1 170 ? -27.176 -13.292 52.459 1.00 44.01 204 GLY A N 1
ATOM 1247 C CA . GLY A 1 170 ? -27.177 -14.267 53.523 1.00 38.61 204 GLY A CA 1
ATOM 1248 C C . GLY A 1 170 ? -26.205 -15.403 53.330 1.00 42.02 204 GLY A C 1
ATOM 1249 O O . GLY A 1 170 ? -26.168 -16.313 54.170 1.00 46.38 204 GLY A O 1
ATOM 1250 N N . GLU A 1 171 ? -25.401 -15.374 52.266 1.00 35.95 205 GLU A N 1
ATOM 1251 C CA . GLU A 1 171 ? -24.464 -16.458 52.025 1.00 36.07 205 GLU A CA 1
ATOM 1252 C C . GLU A 1 171 ? -23.395 -16.501 53.106 1.00 36.34 205 GLU A C 1
ATOM 1253 O O . GLU A 1 171 ? -22.934 -15.464 53.594 1.00 35.02 205 GLU A O 1
ATOM 1259 N N . ALA A 1 172 ? -23.009 -17.716 53.485 1.00 34.78 206 ALA A N 1
ATOM 1260 C CA . ALA A 1 172 ? -21.954 -17.880 54.471 1.00 40.35 206 ALA A CA 1
ATOM 1261 C C . ALA A 1 172 ? -20.624 -17.411 53.900 1.00 40.94 206 ALA A C 1
ATOM 1262 O O . ALA A 1 172 ? -20.326 -17.614 52.717 1.00 36.25 206 ALA A O 1
ATOM 1264 N N . LEU A 1 173 ? -19.839 -16.759 54.738 1.00 30.35 207 LEU A N 1
ATOM 1265 C CA . LEU A 1 173 ? -18.486 -16.359 54.408 1.00 28.81 207 LEU A CA 1
ATOM 1266 C C . LEU A 1 173 ? -17.549 -17.141 55.323 1.00 34.46 207 LEU A C 1
ATOM 1267 O O . LEU A 1 173 ? -17.973 -18.090 55.989 1.00 31.84 207 LEU A O 1
ATOM 1272 N N . ASP A 1 174 ? -16.268 -16.782 55.328 1.00 30.47 208 ASP A N 1
ATOM 1273 C CA . ASP A 1 174 ? -15.354 -17.434 56.250 1.00 31.58 208 ASP A CA 1
ATOM 1274 C C . ASP A 1 174 ? -15.817 -17.137 57.674 1.00 40.45 208 ASP A C 1
ATOM 1275 O O . ASP A 1 174 ? -16.339 -16.047 57.937 1.00 35.36 208 ASP A O 1
ATOM 1280 N N . PRO A 1 175 ? -15.677 -18.078 58.602 1.00 36.58 209 PRO A N 1
ATOM 1281 C CA . PRO A 1 175 ? -15.928 -17.748 60.006 1.00 34.84 209 PRO A CA 1
ATOM 1282 C C . PRO A 1 175 ? -14.901 -16.746 60.514 1.00 35.47 209 PRO A C 1
ATOM 1283 O O . PRO A 1 175 ? -13.776 -16.663 60.015 1.00 31.30 209 PRO A O 1
ATOM 1287 N N . THR A 1 176 ? -15.301 -15.958 61.509 1.00 38.29 210 THR A N 1
ATOM 1288 C CA . THR A 1 176 ? -14.342 -15.063 62.138 1.00 40.84 210 THR A CA 1
ATOM 1289 C C . THR A 1 176 ? -13.566 -15.813 63.210 1.00 40.55 210 THR A C 1
ATOM 1290 O O . THR A 1 176 ? -14.045 -16.792 63.782 1.00 40.99 210 THR A O 1
ATOM 1294 N N . GLY A 1 177 ? -12.342 -15.354 63.458 1.00 38.32 211 GLY A N 1
ATOM 1295 C CA . GLY A 1 177 ? -11.488 -15.972 64.448 1.00 39.87 211 GLY A CA 1
ATOM 1296 C C . GLY A 1 177 ? -10.646 -14.935 65.156 1.00 44.30 211 GLY A C 1
ATOM 1297 O O . GLY A 1 177 ? -10.606 -13.758 64.777 1.00 39.51 211 GLY A O 1
ATOM 1298 N N . GLY A 1 178 ? -9.979 -15.392 66.205 1.00 48.62 212 GLY A N 1
ATOM 1299 C CA . GLY A 1 178 ? -9.094 -14.555 66.983 1.00 47.38 212 GLY A CA 1
ATOM 1300 C C . GLY A 1 178 ? -9.699 -14.148 68.308 1.00 45.40 212 GLY A C 1
ATOM 1301 O O . GLY A 1 178 ? -10.693 -14.706 68.780 1.00 43.59 212 GLY A O 1
ATOM 1302 N N . SER A 1 179 ? -9.083 -13.133 68.909 1.00 46.96 213 SER A N 1
ATOM 1303 C CA . SER A 1 179 ? -9.499 -12.642 70.213 1.00 52.49 213 SER A CA 1
ATOM 1304 C C . SER A 1 179 ? -8.842 -11.294 70.454 1.00 48.34 213 SER A C 1
ATOM 1305 O O . SER A 1 179 ? -7.783 -10.998 69.899 1.00 46.86 213 SER A O 1
ATOM 1308 N N . LEU A 1 180 ? -9.472 -10.493 71.313 1.00 43.48 214 LEU A N 1
ATOM 1309 C CA . LEU A 1 180 ? -8.918 -9.223 71.758 1.00 42.55 214 LEU A CA 1
ATOM 1310 C C . LEU A 1 180 ? -8.728 -9.241 73.277 1.00 47.16 214 LEU A C 1
ATOM 1311 O O . LEU A 1 180 ? -9.500 -9.864 74.011 1.00 40.86 214 LEU A O 1
ATOM 1316 N N . THR A 1 181 ? -7.687 -8.562 73.747 1.00 47.41 215 THR A N 1
ATOM 1317 C CA . THR A 1 181 ? -7.536 -8.267 75.165 1.00 44.96 215 THR A CA 1
ATOM 1318 C C . THR A 1 181 ? -7.983 -6.827 75.414 1.00 45.86 215 THR A C 1
ATOM 1319 O O . THR A 1 181 ? -7.666 -5.922 74.633 1.00 43.48 215 THR A O 1
ATOM 1323 N N . ILE A 1 182 ? -8.766 -6.628 76.474 1.00 41.89 216 ILE A N 1
ATOM 1324 C CA . ILE A 1 182 ? -9.328 -5.327 76.821 1.00 41.62 216 ILE A CA 1
ATOM 1325 C C . ILE A 1 182 ? -8.718 -4.894 78.142 1.00 43.32 216 ILE A C 1
ATOM 1326 O O . ILE A 1 182 ? -8.562 -5.717 79.048 1.00 44.60 216 ILE A O 1
ATOM 1331 N N . SER A 1 183 ? -8.366 -3.614 78.251 1.00 52.45 217 SER A N 1
ATOM 1332 C CA . SER A 1 183 ? -7.782 -3.076 79.480 1.00 58.70 217 SER A CA 1
ATOM 1333 C C . SER A 1 183 ? -8.198 -1.613 79.630 1.00 64.62 217 SER A C 1
ATOM 1334 O O . SER A 1 183 ? -9.030 -1.105 78.873 1.00 58.35 217 SER A O 1
ATOM 1337 N N . SER A 1 184 ? -7.619 -0.932 80.619 1.00 72.00 218 SER A N 1
ATOM 1338 C CA . SER A 1 184 ? -7.965 0.464 80.902 1.00 72.61 218 SER A CA 1
ATOM 1339 C C . SER A 1 184 ? -7.024 1.469 80.226 1.00 73.22 218 SER A C 1
ATOM 1340 O O . SER A 1 184 ? -6.015 1.889 80.799 1.00 72.47 218 SER A O 1
ATOM 1343 N N . ARG B 1 6 ? -7.355 -33.687 -12.122 1.00 68.86 40 ARG B N 1
ATOM 1344 C CA . ARG B 1 6 ? -7.552 -32.383 -11.477 1.00 62.85 40 ARG B CA 1
ATOM 1345 C C . ARG B 1 6 ? -7.241 -32.369 -9.964 1.00 55.47 40 ARG B C 1
ATOM 1346 O O . ARG B 1 6 ? -7.946 -33.000 -9.171 1.00 52.00 40 ARG B O 1
ATOM 1354 N N . THR B 1 7 ? -6.209 -31.630 -9.553 1.00 57.49 41 THR B N 1
ATOM 1355 C CA . THR B 1 7 ? -5.864 -31.511 -8.139 1.00 57.79 41 THR B CA 1
ATOM 1356 C C . THR B 1 7 ? -5.595 -30.054 -7.776 1.00 54.93 41 THR B C 1
ATOM 1357 O O . THR B 1 7 ? -5.247 -29.235 -8.630 1.00 60.88 41 THR B O 1
ATOM 1361 N N . ALA B 1 8 ? -5.783 -29.736 -6.493 1.00 52.15 42 ALA B N 1
ATOM 1362 C CA . ALA B 1 8 ? -5.433 -28.429 -5.943 1.00 51.39 42 ALA B CA 1
ATOM 1363 C C . ALA B 1 8 ? -3.933 -28.408 -5.688 1.00 59.63 42 ALA B C 1
ATOM 1364 O O . ALA B 1 8 ? -3.449 -29.056 -4.753 1.00 65.84 42 ALA B O 1
ATOM 1366 N N . SER B 1 9 ? -3.194 -27.653 -6.501 1.00 56.86 43 SER B N 1
ATOM 1367 C CA . SER B 1 9 ? -1.736 -27.687 -6.466 1.00 55.95 43 SER B CA 1
ATOM 1368 C C . SER B 1 9 ? -1.098 -26.477 -5.795 1.00 52.61 43 SER B C 1
ATOM 1369 O O . SER B 1 9 ? 0.089 -26.539 -5.454 1.00 52.17 43 SER B O 1
ATOM 1372 N N . ASP B 1 10 ? -1.842 -25.392 -5.593 1.00 56.10 44 ASP B N 1
ATOM 1373 C CA . ASP B 1 10 ? -1.291 -24.188 -4.979 1.00 58.81 44 ASP B CA 1
ATOM 1374 C C . ASP B 1 10 ? -2.445 -23.345 -4.453 1.00 58.35 44 ASP B C 1
ATOM 1375 O O . ASP B 1 10 ? -3.621 -23.623 -4.718 1.00 61.17 44 ASP B O 1
ATOM 1380 N N . GLY B 1 11 ? -2.088 -22.317 -3.690 1.00 52.68 45 GLY B N 1
ATOM 1381 C CA . GLY B 1 11 ? -3.043 -21.446 -3.040 1.00 48.96 45 GLY B CA 1
ATOM 1382 C C . GLY B 1 11 ? -3.175 -21.741 -1.559 1.00 53.94 45 GLY B C 1
ATOM 1383 O O . GLY B 1 11 ? -2.343 -22.416 -0.947 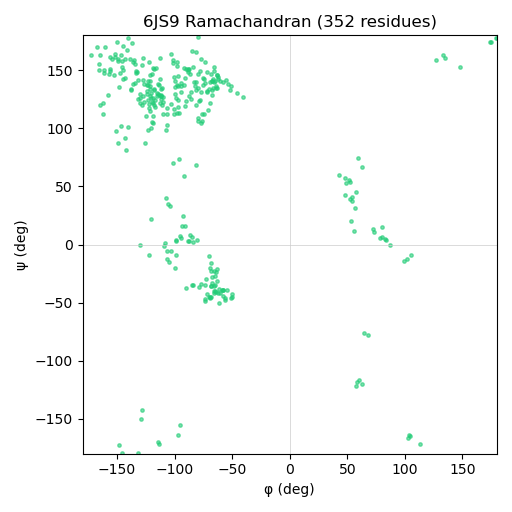1.00 59.58 45 GLY B O 1
ATOM 1384 N N . SER B 1 12 ? -4.254 -21.228 -0.975 1.00 52.04 46 SER B N 1
ATOM 1385 C CA . SER B 1 12 ? -4.469 -21.462 0.446 1.00 53.85 46 SER B CA 1
ATOM 1386 C C . SER B 1 12 ? -5.898 -21.096 0.821 1.00 50.80 46 SER B C 1
ATOM 1387 O O . SER B 1 12 ? -6.517 -20.227 0.191 1.00 43.36 46 SER B O 1
ATOM 1390 N N . LEU B 1 13 ? -6.410 -21.792 1.841 1.00 46.66 47 LEU B N 1
ATOM 1391 C CA . LEU B 1 13 ? -7.616 -21.394 2.560 1.00 40.26 47 LEU B CA 1
ATOM 1392 C C . LEU B 1 13 ? -7.211 -20.499 3.728 1.00 41.35 47 LEU B C 1
ATOM 1393 O O . LEU B 1 13 ? -6.385 -20.897 4.555 1.00 39.25 47 LEU B O 1
ATOM 1398 N N . ASN B 1 14 ? -7.770 -19.289 3.784 1.00 42.06 48 ASN B N 1
ATOM 1399 C CA . ASN B 1 14 ? -7.519 -18.332 4.860 1.00 45.73 48 ASN B CA 1
ATOM 1400 C C . ASN B 1 14 ? -8.757 -18.260 5.744 1.00 42.78 48 ASN B C 1
ATOM 1401 O O . ASN B 1 14 ? -9.795 -17.745 5.311 1.00 38.66 48 ASN B O 1
ATOM 1406 N N . TRP B 1 15 ? -8.644 -18.735 6.988 1.00 34.51 49 TRP B N 1
ATOM 1407 C CA . TRP B 1 15 ? -9.814 -18.796 7.866 1.00 33.73 49 TRP B CA 1
ATOM 1408 C C . TRP B 1 15 ? -9.362 -18.940 9.312 1.00 32.76 49 TRP B C 1
ATOM 1409 O O . TRP B 1 15 ? -8.837 -19.995 9.687 1.00 33.30 49 TRP B O 1
ATOM 1420 N N . GLY B 1 16 ? -9.591 -17.905 10.121 1.00 34.23 50 GLY B N 1
ATOM 1421 C CA . GLY B 1 16 ? -9.191 -17.935 11.524 1.00 30.48 50 GLY B CA 1
ATOM 1422 C C . GLY B 1 16 ? -10.251 -18.427 12.488 1.00 33.47 50 GLY B C 1
ATOM 1423 O O . GLY B 1 16 ? -10.211 -18.090 13.679 1.00 33.13 50 GLY B O 1
ATOM 1424 N N . PHE B 1 17 ? -11.195 -19.231 11.981 1.00 28.98 51 PHE B N 1
ATOM 1425 C CA . PHE B 1 17 ? -12.350 -19.738 12.724 1.00 32.40 51 PHE B CA 1
ATOM 1426 C C . PHE B 1 17 ? -13.316 -18.608 13.069 1.00 29.21 51 PHE B C 1
ATOM 1427 O O . PHE B 1 17 ? -14.363 -18.466 12.428 1.00 32.09 51 PHE B O 1
ATOM 1435 N N . ARG B 1 18 ? -12.998 -17.812 14.087 1.00 29.18 52 ARG B N 1
ATOM 1436 C CA . ARG B 1 18 ? -13.860 -16.686 14.415 1.00 35.04 52 ARG B CA 1
ATOM 1437 C C . ARG B 1 18 ? -13.069 -15.649 15.196 1.00 39.74 52 ARG B C 1
ATOM 1438 O O . ARG B 1 18 ? -12.445 -15.978 16.208 1.00 27.59 52 ARG B O 1
ATOM 1446 N N . GLN B 1 19 ? -13.141 -14.396 14.737 1.00 39.78 53 GLN B N 1
ATOM 1447 C CA . GLN B 1 19 ? -12.340 -13.311 15.302 1.00 39.10 53 GLN B CA 1
ATOM 1448 C C . GLN B 1 19 ? -12.561 -13.149 16.810 1.00 38.06 53 GLN B C 1
ATOM 1449 O O . GLN B 1 19 ? -11.598 -13.026 17.586 1.00 32.03 53 GLN B O 1
ATOM 1455 N N . SER B 1 20 ? -13.823 -13.116 17.251 1.00 28.82 54 SER B N 1
ATOM 1456 C CA . SER B 1 20 ? -14.052 -12.905 18.679 1.00 34.23 54 SER B CA 1
ATOM 1457 C C . SER B 1 20 ? -13.520 -14.067 19.506 1.00 33.35 54 SER B C 1
ATOM 1458 O O . SER B 1 20 ? -13.155 -13.875 20.673 1.00 35.52 54 SER B O 1
ATOM 1461 N N . PHE B 1 21 ? -13.453 -15.274 18.929 1.00 27.87 55 PHE B N 1
ATOM 1462 C CA . PHE B 1 21 ? -12.902 -16.393 19.686 1.00 29.59 55 PHE B CA 1
ATOM 1463 C C . PHE B 1 21 ? -11.391 -16.256 19.852 1.00 29.93 55 PHE B C 1
ATOM 1464 O O . PHE B 1 21 ? -10.862 -16.472 20.950 1.00 27.76 55 PHE B O 1
ATOM 1472 N N . ARG B 1 22 ? -10.682 -15.867 18.791 1.00 27.43 56 ARG B N 1
ATOM 1473 C CA . ARG B 1 22 ? -9.239 -15.671 18.909 1.00 31.81 56 ARG B CA 1
ATOM 1474 C C . ARG B 1 22 ? -8.912 -14.634 19.979 1.00 36.03 56 ARG B C 1
ATOM 1475 O O . ARG B 1 22 ? -7.965 -14.805 20.759 1.00 38.11 56 ARG B O 1
ATOM 1483 N N . ASN B 1 23 ? -9.710 -13.568 20.058 1.00 32.65 57 ASN B N 1
ATOM 1484 C CA . ASN B 1 23 ? -9.483 -12.548 21.075 1.00 35.13 57 ASN B CA 1
ATOM 1485 C C . ASN B 1 23 ? -9.783 -13.084 22.464 1.00 32.58 57 ASN B C 1
ATOM 1486 O O . ASN B 1 23 ? -9.024 -12.838 23.410 1.00 35.05 57 ASN B O 1
ATOM 1491 N N . TYR B 1 24 ? -10.908 -13.794 22.597 1.00 34.19 58 TYR B N 1
ATOM 1492 C CA . TYR B 1 24 ? -11.265 -14.460 23.844 1.00 30.79 58 TYR B CA 1
ATOM 1493 C C . TYR B 1 24 ? -10.105 -15.303 24.366 1.00 36.90 58 TYR B C 1
ATOM 1494 O O . TYR B 1 24 ? -9.741 -15.232 25.552 1.00 33.85 58 TYR B O 1
ATOM 1503 N N . ILE B 1 25 ? -9.472 -16.060 23.467 1.00 29.35 59 ILE B N 1
ATOM 1504 C CA . ILE B 1 25 ? -8.350 -16.921 23.827 1.00 25.16 59 ILE B CA 1
ATOM 1505 C C . ILE B 1 25 ? -7.099 -16.095 24.090 1.00 31.68 59 ILE B C 1
ATOM 1506 O O . ILE B 1 25 ? -6.393 -16.299 25.085 1.00 33.61 59 ILE B O 1
ATOM 1511 N N . GLN B 1 26 ? -6.777 -15.173 23.187 1.00 28.33 60 GLN B N 1
ATOM 1512 C CA . GLN B 1 26 ? -5.456 -14.563 23.276 1.00 34.61 60 GLN B CA 1
ATOM 1513 C C . GLN B 1 26 ? -5.409 -13.390 24.246 1.00 36.55 60 GLN B C 1
ATOM 1514 O O . GLN B 1 26 ? -4.382 -13.194 24.898 1.00 35.73 60 GLN B O 1
ATOM 1520 N N . THR B 1 27 ? -6.487 -12.602 24.361 1.00 39.07 61 THR B N 1
ATOM 1521 C CA . THR B 1 27 ? -6.484 -11.444 25.249 1.00 43.73 61 THR B CA 1
ATOM 1522 C C . THR B 1 27 ? -7.683 -11.371 26.182 1.00 41.92 61 THR B C 1
ATOM 1523 O O . THR B 1 27 ? -7.766 -10.424 26.972 1.00 47.50 61 THR B O 1
ATOM 1527 N N . GLY B 1 28 ? -8.603 -12.325 26.120 1.00 37.43 62 GLY B N 1
ATOM 1528 C CA . GLY B 1 28 ? -9.794 -12.310 26.934 1.00 32.54 62 GLY B CA 1
ATOM 1529 C C . GLY B 1 28 ? -9.655 -13.154 28.183 1.00 32.77 62 GLY B C 1
ATOM 1530 O O . GLY B 1 28 ? -8.555 -13.552 28.585 1.00 28.93 62 GLY B O 1
ATOM 1531 N N . VAL B 1 29 ? -10.803 -13.461 28.790 1.00 34.86 63 VAL B N 1
ATOM 1532 C CA . VAL B 1 29 ? -10.806 -14.130 30.079 1.00 33.07 63 VAL B CA 1
ATOM 1533 C C . VAL B 1 29 ? -10.167 -15.516 29.998 1.00 34.24 63 VAL B C 1
ATOM 1534 O O . VAL B 1 29 ? -9.680 -16.032 31.013 1.00 29.41 63 VAL B O 1
ATOM 1538 N N . ALA B 1 30 ? -10.095 -16.110 28.799 1.00 26.71 64 ALA B N 1
ATOM 1539 C CA . ALA B 1 30 ? -9.458 -17.419 28.660 1.00 25.84 64 ALA B CA 1
ATOM 1540 C C . ALA B 1 30 ? -7.955 -17.359 28.923 1.00 31.15 64 ALA B C 1
ATOM 1541 O O . ALA B 1 30 ? -7.369 -18.365 29.348 1.00 27.98 64 ALA B O 1
ATOM 1543 N N . LYS B 1 31 ? -7.322 -16.211 28.674 1.00 28.22 65 LYS B N 1
ATOM 1544 C CA . LYS B 1 31 ? -5.907 -15.991 28.969 1.00 28.62 65 LYS B CA 1
ATOM 1545 C C . LYS B 1 31 ? -5.083 -17.215 28.552 1.00 31.00 65 LYS B C 1
ATOM 1546 O O . LYS B 1 31 ? -4.450 -17.881 29.373 1.00 27.97 65 LYS B O 1
ATOM 1552 N N . GLY B 1 32 ? -5.151 -17.538 27.237 1.00 26.85 66 GLY B N 1
ATOM 1553 C CA . GLY B 1 32 ? -4.643 -18.778 26.687 1.00 27.37 66 GLY B CA 1
ATOM 1554 C C . GLY B 1 32 ? -3.719 -18.561 25.491 1.00 27.15 66 GLY B C 1
ATOM 1555 O O . GLY B 1 32 ? -3.032 -17.545 25.383 1.00 27.11 66 GLY B O 1
ATOM 1556 N N . SER B 1 33 ? -3.703 -19.542 24.585 1.00 27.56 67 SER B N 1
ATOM 1557 C CA . SER B 1 33 ? -2.834 -19.447 23.414 1.00 27.30 67 SER B CA 1
ATOM 1558 C C . SER B 1 33 ? -3.418 -20.208 22.234 1.00 27.12 67 SER B C 1
ATOM 1559 O O . SER B 1 33 ? -4.276 -21.078 22.391 1.00 30.38 67 SER B O 1
ATOM 1562 N N . ILE B 1 34 ? -2.922 -19.877 21.042 1.00 28.96 68 ILE B N 1
ATOM 1563 C CA . ILE B 1 34 ? -3.248 -20.595 19.808 1.00 31.33 68 ILE B CA 1
ATOM 1564 C C . ILE B 1 34 ? -1.941 -21.088 19.209 1.00 31.76 68 ILE B C 1
ATOM 1565 O O . ILE B 1 34 ? -1.050 -20.283 18.920 1.00 31.60 68 ILE B O 1
ATOM 1570 N N . THR B 1 35 ? -1.815 -22.399 19.027 1.00 31.48 69 THR B N 1
ATOM 1571 C CA . THR B 1 35 ? -0.626 -22.969 18.401 1.00 42.18 69 THR B CA 1
ATOM 1572 C C . THR B 1 35 ? -1.003 -23.561 17.047 1.00 33.86 69 THR B C 1
ATOM 1573 O O . THR B 1 35 ? -1.869 -24.438 16.966 1.00 40.56 69 THR B O 1
ATOM 1577 N N . LEU B 1 36 ? -0.355 -23.082 15.993 1.00 36.32 70 LEU B N 1
ATOM 1578 C CA . LEU B 1 36 ? -0.553 -23.616 14.650 1.00 43.78 70 LEU B CA 1
ATOM 1579 C C . LEU B 1 36 ? 0.494 -24.679 14.345 1.00 43.64 70 LEU B C 1
ATOM 1580 O O . LEU B 1 36 ? 1.675 -24.502 14.640 1.00 48.40 70 LEU B O 1
ATOM 1585 N N . GLY B 1 37 ? 0.063 -25.790 13.751 1.00 38.49 71 GLY B N 1
ATOM 1586 C CA . GLY B 1 37 ? 0.974 -26.854 13.381 1.00 45.66 71 GLY B CA 1
ATOM 1587 C C . GLY B 1 37 ? 0.746 -27.324 11.956 1.00 46.24 71 GLY B C 1
ATOM 1588 O O . GLY B 1 37 ? -0.111 -26.808 11.237 1.00 48.27 71 GLY B O 1
ATOM 1589 N N . ASP B 1 38 ? 1.544 -28.319 11.567 1.00 53.58 72 ASP B N 1
ATOM 1590 C CA . ASP B 1 38 ? 1.352 -29.047 10.310 1.00 54.93 72 ASP B CA 1
ATOM 1591 C C . ASP B 1 38 ? 1.288 -28.094 9.110 1.00 47.27 72 ASP B C 1
ATOM 1592 O O . ASP B 1 38 ? 0.494 -28.276 8.183 1.00 47.30 72 ASP B O 1
ATOM 1597 N N . GLY B 1 39 ? 2.106 -27.040 9.144 1.00 41.83 73 GLY B N 1
ATOM 1598 C CA . GLY B 1 39 ? 2.236 -26.128 8.021 1.00 48.12 73 GLY B CA 1
ATOM 1599 C C . GLY B 1 39 ? 1.255 -24.969 7.953 1.00 50.96 73 GLY B C 1
ATOM 1600 O O . GLY B 1 39 ? 1.321 -24.185 6.996 1.00 49.86 73 GLY B O 1
ATOM 1601 N N . ALA B 1 40 ? 0.333 -24.842 8.906 1.00 49.25 74 ALA B N 1
ATOM 1602 C CA . ALA B 1 40 ? -0.541 -23.676 8.936 1.00 41.79 74 ALA B CA 1
ATOM 1603 C C . ALA B 1 40 ? 0.259 -22.429 9.292 1.00 46.46 74 ALA B C 1
ATOM 1604 O O . ALA B 1 40 ? 1.219 -22.480 10.067 1.00 47.57 74 ALA B O 1
ATOM 1606 N N . SER B 1 41 ? -0.150 -21.298 8.722 1.00 44.84 75 SER B N 1
ATOM 1607 C CA . SER B 1 41 ? 0.527 -20.024 8.916 1.00 49.83 75 SER B CA 1
ATOM 1608 C C . SER B 1 41 ? -0.442 -19.007 9.513 1.00 47.49 75 SER B C 1
ATOM 1609 O O . SER B 1 41 ? -1.637 -19.012 9.197 1.00 46.01 75 SER B O 1
ATOM 1612 N N . ASP B 1 42 ? 0.094 -18.120 10.362 1.00 41.86 76 ASP B N 1
ATOM 1613 C CA . ASP B 1 42 ? -0.739 -17.208 11.149 1.00 42.51 76 ASP B CA 1
ATOM 1614 C C . ASP B 1 42 ? -1.562 -16.285 10.263 1.00 47.82 76 ASP B C 1
ATOM 1615 O O . ASP B 1 42 ? -2.774 -16.137 10.465 1.00 49.04 76 ASP B O 1
ATOM 1620 N N . ASN B 1 43 ? -0.910 -15.631 9.299 1.00 50.58 77 ASN B N 1
ATOM 1621 C CA . ASN B 1 43 ? -1.559 -14.744 8.331 1.00 48.14 77 ASN B CA 1
ATOM 1622 C C . ASN B 1 43 ? -2.442 -13.702 9.026 1.00 46.45 77 ASN B C 1
ATOM 1623 O O . ASN B 1 43 ? -3.640 -13.575 8.763 1.00 50.76 77 ASN B O 1
ATOM 1628 N N . GLY B 1 44 ? -1.821 -12.952 9.935 1.00 41.44 78 GLY B N 1
ATOM 1629 C CA . GLY B 1 44 ? -2.521 -11.916 10.678 1.00 49.29 78 GLY B CA 1
ATOM 1630 C C . GLY B 1 44 ? -3.793 -12.347 11.391 1.00 47.77 78 GLY B C 1
ATOM 1631 O O . GLY B 1 44 ? -4.636 -11.509 11.724 1.00 51.22 78 GLY B O 1
ATOM 1632 N N . GLY B 1 45 ? -3.949 -13.639 11.644 1.00 48.31 79 GLY B N 1
ATOM 1633 C CA . GLY B 1 45 ? -5.122 -14.156 12.326 1.00 47.40 79 GLY B CA 1
ATOM 1634 C C . GLY B 1 45 ? -6.094 -14.864 11.416 1.00 46.68 79 GLY B C 1
ATOM 1635 O O . GLY B 1 45 ? -7.033 -15.506 11.907 1.00 43.56 79 GLY B O 1
ATOM 1636 N N . ASN B 1 46 ? -5.894 -14.784 10.107 1.00 46.96 80 ASN B N 1
ATOM 1637 C CA . ASN B 1 46 ? -6.740 -15.493 9.153 1.00 48.01 80 ASN B CA 1
ATOM 1638 C C . ASN B 1 46 ? -6.003 -16.738 8.675 1.00 44.55 80 ASN B C 1
ATOM 1639 O O . ASN B 1 46 ? -5.560 -16.839 7.530 1.00 36.69 80 ASN B O 1
ATOM 1644 N N . PHE B 1 47 ? -5.877 -17.680 9.612 1.00 35.51 81 PHE B N 1
ATOM 1645 C CA . PHE B 1 47 ? -4.973 -18.819 9.502 1.00 33.19 81 PHE B CA 1
ATOM 1646 C C . PHE B 1 47 ? -4.972 -19.399 8.093 1.00 41.19 81 PHE B C 1
ATOM 1647 O O . PHE B 1 47 ? -6.029 -19.696 7.533 1.00 40.52 81 PHE B O 1
ATOM 1655 N N . ALA B 1 48 ? -3.777 -19.528 7.510 1.00 35.47 82 ALA B N 1
ATOM 1656 C CA . ALA B 1 48 ? -3.620 -19.950 6.124 1.00 40.05 82 ALA B CA 1
ATOM 1657 C C . ALA B 1 48 ? -3.286 -21.433 6.061 1.00 38.54 82 ALA B C 1
ATOM 1658 O O . ALA B 1 48 ? -2.326 -21.892 6.689 1.00 41.78 82 ALA B O 1
ATOM 1660 N N . PHE B 1 49 ? -4.077 -22.172 5.301 1.00 40.74 83 PHE B N 1
ATOM 1661 C CA . PHE B 1 49 ? -3.930 -23.610 5.144 1.00 41.56 83 PHE B CA 1
ATOM 1662 C C . PHE B 1 49 ? -3.698 -23.888 3.670 1.00 44.27 83 PHE B C 1
ATOM 1663 O O . PHE B 1 49 ? -4.480 -23.441 2.825 1.00 43.14 83 PHE B O 1
ATOM 1671 N N . THR B 1 50 ? -2.619 -24.603 3.364 1.00 49.24 84 THR B N 1
ATOM 1672 C CA . THR B 1 50 ? -2.336 -24.896 1.970 1.00 46.13 84 THR B CA 1
ATOM 1673 C C . THR B 1 50 ? -2.826 -26.298 1.615 1.00 52.06 84 THR B C 1
ATOM 1674 O O . THR B 1 50 ? -2.932 -27.168 2.490 1.00 52.41 84 THR B O 1
ATOM 1678 N N . PRO B 1 51 ? -3.154 -26.539 0.344 1.00 49.02 85 PRO B N 1
ATOM 1679 C CA . PRO B 1 51 ? -3.677 -27.855 -0.046 1.00 41.51 85 PRO B CA 1
ATOM 1680 C C . PRO B 1 51 ? -2.642 -28.959 0.124 1.00 52.87 85 PRO B C 1
ATOM 1681 O O . PRO B 1 51 ? -1.459 -28.781 -0.173 1.00 51.58 85 PRO B O 1
ATOM 1685 N N . ARG B 1 52 ? -3.105 -30.109 0.614 1.00 53.45 86 ARG B N 1
ATOM 1686 C CA . ARG B 1 52 ? -2.271 -31.301 0.747 1.00 54.91 86 ARG B CA 1
ATOM 1687 C C . ARG B 1 52 ? -2.059 -31.906 -0.637 1.00 64.39 86 ARG B C 1
ATOM 1688 O O . ARG B 1 52 ? -3.014 -32.377 -1.258 1.00 67.12 86 ARG B O 1
ATOM 1696 N N . THR B 1 53 ? -0.825 -31.871 -1.141 1.00 67.98 87 THR B N 1
ATOM 1697 C CA . THR B 1 53 ? -0.559 -32.370 -2.487 1.00 72.39 87 THR B CA 1
ATOM 1698 C C . THR B 1 53 ? -1.081 -33.795 -2.639 1.00 70.75 87 THR B C 1
ATOM 1699 O O . THR B 1 53 ? -0.957 -34.618 -1.725 1.00 70.08 87 THR B O 1
ATOM 1703 N N . ASN B 1 54 ? -1.702 -34.065 -3.792 1.00 69.67 88 ASN B N 1
ATOM 1704 C CA . ASN B 1 54 ? -2.418 -35.322 -4.042 1.00 74.24 88 ASN B CA 1
ATOM 1705 C C . ASN B 1 54 ? -3.440 -35.608 -2.936 1.00 67.47 88 ASN B C 1
ATOM 1706 O O . ASN B 1 54 ? -3.631 -36.749 -2.504 1.00 65.93 88 ASN B O 1
ATOM 1708 N N . GLY B 1 55 ? -4.108 -34.552 -2.477 1.00 57.46 89 GLY B N 1
ATOM 1709 C CA . GLY B 1 55 ? -5.125 -34.660 -1.451 1.00 51.01 89 GLY B CA 1
ATOM 1710 C C . GLY B 1 55 ? -6.456 -34.148 -1.954 1.00 52.62 89 GLY B C 1
ATOM 1711 O O . GLY B 1 55 ? -7.330 -33.772 -1.170 1.00 52.19 89 GLY B O 1
ATOM 1712 N N . THR B 1 56 ? -6.618 -34.130 -3.274 1.00 53.24 90 THR B N 1
ATOM 1713 C CA . THR B 1 56 ? -7.842 -33.672 -3.917 1.00 51.70 90 THR B CA 1
ATOM 1714 C C . THR B 1 56 ? -8.563 -34.850 -4.554 1.00 54.48 90 THR B C 1
ATOM 1715 O O . THR B 1 56 ? -7.940 -35.692 -5.213 1.00 50.97 90 THR B O 1
ATOM 1719 N N . THR B 1 57 ? -9.876 -34.907 -4.343 1.00 53.54 91 THR B N 1
ATOM 1720 C CA . THR B 1 57 ? -10.739 -35.923 -4.937 1.00 55.17 91 THR B CA 1
ATOM 1721 C C . THR B 1 57 ? -11.897 -35.215 -5.617 1.00 51.85 91 THR B C 1
ATOM 1722 O O . THR B 1 57 ? -12.655 -34.507 -4.954 1.00 52.13 91 THR B O 1
ATOM 1726 N N . VAL B 1 58 ? -12.051 -35.410 -6.925 1.00 51.80 92 VAL B N 1
ATOM 1727 C CA . VAL B 1 58 ? -13.115 -34.774 -7.695 1.00 43.65 92 VAL B CA 1
ATOM 1728 C C . VAL B 1 58 ? -14.098 -35.851 -8.149 1.00 48.82 92 VAL B C 1
ATOM 1729 O O . VAL B 1 58 ? -13.691 -36.859 -8.741 1.00 48.91 92 VAL B O 1
ATOM 1733 N N . THR B 1 59 ? -15.393 -35.645 -7.871 1.00 45.65 93 THR B N 1
ATOM 1734 C CA . THR B 1 59 ? -16.433 -36.559 -8.341 1.00 51.19 93 THR B CA 1
ATOM 1735 C C . THR B 1 59 ? -17.266 -36.000 -9.484 1.00 60.64 93 THR B C 1
ATOM 1736 O O . THR B 1 59 ? -18.020 -36.753 -10.113 1.00 57.04 93 THR B O 1
ATOM 1740 N N . SER B 1 60 ? -17.152 -34.711 -9.757 1.00 60.27 94 SER B N 1
ATOM 1741 C CA . SER B 1 60 ? -17.932 -33.985 -10.743 1.00 55.65 94 SER B CA 1
ATOM 1742 C C . SER B 1 60 ? -17.297 -32.608 -10.800 1.00 51.01 94 SER B C 1
ATOM 1743 O O . SER B 1 60 ? -16.542 -32.239 -9.898 1.00 45.34 94 SER B O 1
ATOM 1746 N N . ASP B 1 61 ? -17.583 -31.854 -11.865 1.00 50.87 95 ASP B N 1
ATOM 1747 C CA . ASP B 1 61 ? -16.989 -30.520 -11.967 1.00 50.05 95 ASP B CA 1
ATOM 1748 C C . ASP B 1 61 ? -17.276 -29.677 -10.723 1.00 46.02 95 ASP B C 1
ATOM 1749 O O . ASP B 1 61 ? -16.406 -28.930 -10.256 1.00 46.50 95 ASP B O 1
ATOM 1754 N N . SER B 1 62 ? -18.486 -29.788 -10.169 1.00 43.60 96 SER B N 1
ATOM 1755 C CA . SER B 1 62 ? -18.901 -28.957 -9.046 1.00 43.78 96 SER B CA 1
ATOM 1756 C C . SER B 1 62 ? -18.776 -29.654 -7.695 1.00 40.73 96 SER B C 1
ATOM 1757 O O . SER B 1 62 ? -19.165 -29.072 -6.674 1.00 39.60 96 SER B O 1
ATOM 1760 N N . GLN B 1 63 ? -18.256 -30.878 -7.651 1.00 40.80 97 GLN B N 1
ATOM 1761 C CA . GLN B 1 63 ? -18.207 -31.613 -6.392 1.00 39.55 97 GLN B CA 1
ATOM 1762 C C . GLN B 1 63 ? -16.872 -32.320 -6.232 1.00 40.63 97 GLN B C 1
ATOM 1763 O O . GLN B 1 63 ? -16.395 -32.988 -7.160 1.00 41.59 97 GLN B O 1
ATOM 1769 N N . GLY B 1 64 ? -16.296 -32.174 -5.046 1.00 44.40 98 GLY B N 1
ATOM 1770 C CA . GLY B 1 64 ? -15.035 -32.800 -4.702 1.00 47.20 98 GLY B CA 1
ATOM 1771 C C . GLY B 1 64 ? -14.583 -32.341 -3.330 1.00 46.02 98 GLY B C 1
ATOM 1772 O O . GLY B 1 64 ? -15.185 -31.460 -2.706 1.00 42.05 98 GLY B O 1
ATOM 1773 N N . THR B 1 65 ? -13.493 -32.951 -2.864 1.00 43.00 99 THR B N 1
ATOM 1774 C CA . THR B 1 65 ? -12.920 -32.635 -1.557 1.00 42.13 99 THR B CA 1
ATOM 1775 C C . THR B 1 65 ? -11.468 -32.208 -1.722 1.00 44.12 99 THR B C 1
ATOM 1776 O O . THR B 1 65 ? -10.736 -32.782 -2.533 1.00 40.85 99 THR B O 1
ATOM 1780 N N . VAL B 1 66 ? -11.051 -31.204 -0.959 1.00 36.98 100 VAL B N 1
ATOM 1781 C CA . VAL B 1 66 ? -9.664 -30.756 -0.946 1.00 41.72 100 VAL B CA 1
ATOM 1782 C C . VAL B 1 66 ? -9.153 -30.882 0.484 1.00 45.80 100 VAL B C 1
ATOM 1783 O O . VAL B 1 66 ? -9.661 -30.206 1.392 1.00 44.74 100 VAL B O 1
ATOM 1787 N N . GLU B 1 67 ? -8.173 -31.765 0.692 1.00 46.35 101 GLU B N 1
ATOM 1788 C CA . GLU B 1 67 ? -7.534 -31.905 1.998 1.00 46.31 101 GLU B CA 1
ATOM 1789 C C . GLU B 1 67 ? -6.446 -30.854 2.145 1.00 50.80 101 GLU B C 1
ATOM 1790 O O . GLU B 1 67 ? -5.714 -30.574 1.194 1.00 38.79 101 GLU B O 1
ATOM 1796 N N . PHE B 1 68 ? -6.339 -30.270 3.341 1.00 43.75 102 PHE B N 1
ATOM 1797 C CA . PHE B 1 68 ? -5.383 -29.202 3.609 1.00 42.51 102 PHE B CA 1
ATOM 1798 C C . PHE B 1 68 ? -4.368 -29.649 4.654 1.00 44.56 102 PHE B C 1
ATOM 1799 O O . PHE B 1 68 ? -4.660 -30.503 5.497 1.00 38.71 102 PHE B O 1
ATOM 1807 N N . ASN B 1 69 ? -3.163 -29.072 4.581 1.00 43.89 103 ASN B N 1
ATOM 1808 C CA . ASN B 1 69 ? -2.202 -29.161 5.673 1.00 39.40 103 ASN B CA 1
ATOM 1809 C C . ASN B 1 69 ? -2.581 -28.151 6.746 1.00 40.50 103 ASN B C 1
ATOM 1810 O O . ASN B 1 69 ? -2.886 -26.994 6.435 1.00 36.24 103 ASN B O 1
ATOM 1815 N N . GLY B 1 70 ? -2.558 -28.572 7.997 1.00 36.81 104 GLY B N 1
ATOM 1816 C CA . GLY B 1 70 ? -2.679 -27.612 9.076 1.00 36.99 104 GLY B CA 1
ATOM 1817 C C . GLY B 1 70 ? -3.393 -28.166 10.293 1.00 38.75 104 GLY B C 1
ATOM 1818 O O . GLY B 1 70 ? -4.222 -29.072 10.224 1.00 40.72 104 GLY B O 1
ATOM 1819 N N . SER B 1 71 ? -3.051 -27.609 11.449 1.00 43.14 105 SER B N 1
ATOM 1820 C CA . SER B 1 71 ? -3.756 -27.890 12.687 1.00 40.31 105 SER B CA 1
ATOM 1821 C C . SER B 1 71 ? -3.796 -26.622 13.522 1.00 36.29 105 SER B C 1
ATOM 1822 O O . SER B 1 71 ? -2.921 -25.762 13.423 1.00 31.24 105 SER B O 1
ATOM 1825 N N . VAL B 1 72 ? -4.841 -26.499 14.325 1.00 35.35 106 VAL B N 1
ATOM 1826 C CA . VAL B 1 72 ? -5.014 -25.361 15.214 1.00 33.92 106 VAL B CA 1
ATOM 1827 C C . VAL B 1 72 ? -5.245 -25.927 16.602 1.00 27.89 106 VAL B C 1
ATOM 1828 O O . VAL B 1 72 ? -6.098 -26.803 16.779 1.00 28.83 106 VAL B O 1
ATOM 1832 N N . HIS B 1 73 ? -4.467 -25.467 17.567 1.00 27.98 107 HIS B N 1
ATOM 1833 C CA . HIS B 1 73 ? -4.591 -25.917 18.953 1.00 30.78 107 HIS B CA 1
ATOM 1834 C C . HIS B 1 73 ? -4.933 -24.708 19.829 1.00 29.71 107 HIS B C 1
ATOM 1835 O O . HIS B 1 73 ? -4.070 -23.865 20.103 1.00 29.61 107 HIS B O 1
ATOM 1842 N N . PHE B 1 74 ? -6.200 -24.609 20.248 1.00 26.99 108 PHE B N 1
ATOM 1843 C CA . PHE B 1 74 ? -6.619 -23.597 21.215 1.00 30.88 108 PHE B CA 1
ATOM 1844 C C . PHE B 1 74 ? -6.379 -24.106 22.635 1.00 30.43 108 PHE B C 1
ATOM 1845 O O . PHE B 1 74 ? -6.773 -25.227 22.971 1.00 26.92 108 PHE B O 1
ATOM 1853 N N . LEU B 1 75 ? -5.747 -23.282 23.467 1.00 25.54 109 LEU B N 1
ATOM 1854 C CA . LEU B 1 75 ? -5.605 -23.559 24.898 1.00 25.12 109 LEU B CA 1
ATOM 1855 C C . LEU B 1 75 ? -6.175 -22.385 25.677 1.00 27.55 109 LEU B C 1
ATOM 1856 O O . LEU B 1 75 ? -5.849 -21.234 25.375 1.00 26.39 109 LEU B O 1
ATOM 1861 N N . GLY B 1 76 ? -7.013 -22.678 26.683 1.00 28.96 110 GLY B N 1
ATOM 1862 C CA . GLY B 1 76 ? -7.592 -21.641 27.519 1.00 26.61 110 GLY B CA 1
ATOM 1863 C C . GLY B 1 76 ? -7.842 -22.125 28.936 1.00 32.14 110 GLY B C 1
ATOM 1864 O O . GLY B 1 76 ? -7.968 -23.327 29.196 1.00 28.26 110 GLY B O 1
ATOM 1865 N N . HIS B 1 77 ? -7.934 -21.159 29.854 1.00 28.73 111 HIS B N 1
ATOM 1866 C CA . HIS B 1 77 ? -8.332 -21.403 31.246 1.00 25.57 111 HIS B CA 1
ATOM 1867 C C . HIS B 1 77 ? -7.368 -22.386 31.920 1.00 26.59 111 HIS B C 1
ATOM 1868 O O . HIS B 1 77 ? -7.663 -23.562 32.139 1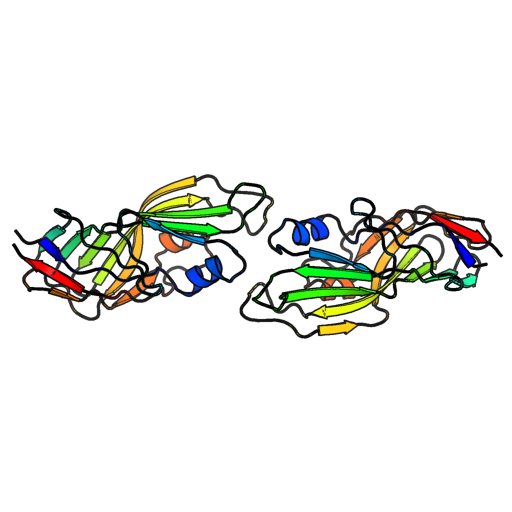.00 29.22 111 HIS B O 1
ATOM 1875 N N . GLN B 1 78 ? -6.187 -21.856 32.226 1.00 24.70 112 GLN B N 1
ATOM 1876 C CA . GLN B 1 78 ? -5.148 -22.641 32.880 1.00 27.41 112 GLN B CA 1
ATOM 1877 C C . GLN B 1 78 ? -5.542 -23.024 34.309 1.00 33.74 112 GLN B C 1
ATOM 1878 O O . GLN B 1 78 ? -5.923 -22.172 35.118 1.00 28.73 112 GLN B O 1
ATOM 1884 N N . ALA B 1 79 ? -5.432 -24.315 34.627 1.00 33.43 113 ALA B N 1
ATOM 1885 C CA . ALA B 1 79 ? -5.614 -24.810 35.991 1.00 31.32 113 ALA B CA 1
ATOM 1886 C C . ALA B 1 79 ? -4.349 -25.602 36.293 1.00 31.18 113 ALA B C 1
ATOM 1887 O O . ALA B 1 79 ? -4.288 -26.810 36.056 1.00 29.68 113 ALA B O 1
ATOM 1889 N N . GLU B 1 80 ? -3.332 -24.902 36.795 1.00 31.35 114 GLU B N 1
ATOM 1890 C CA . GLU B 1 80 ? -2.021 -25.482 37.096 1.00 34.64 114 GLU B CA 1
ATOM 1891 C C . GLU B 1 80 ? -1.450 -26.037 35.796 1.00 33.04 114 GLU B C 1
ATOM 1892 O O . GLU B 1 80 ? -1.215 -25.248 34.864 1.00 32.00 114 GLU B O 1
ATOM 1898 N N . ASP B 1 81 ? -1.222 -27.339 35.666 1.00 33.13 115 ASP B N 1
ATOM 1899 C CA . ASP B 1 81 ? -0.576 -27.875 34.474 1.00 38.07 115 ASP B CA 1
ATOM 1900 C C . ASP B 1 81 ? -1.557 -28.359 33.412 1.00 39.36 115 ASP B C 1
ATOM 1901 O O . ASP B 1 81 ? -1.119 -28.940 32.416 1.00 36.81 115 ASP B O 1
ATOM 1906 N N . LYS B 1 82 ? -2.858 -28.157 33.606 1.00 35.45 116 LYS B N 1
ATOM 1907 C CA . LYS B 1 82 ? -3.875 -28.479 32.621 1.00 36.77 116 LYS B CA 1
ATOM 1908 C C . LYS B 1 82 ? -4.511 -27.199 32.098 1.00 36.27 116 LYS B C 1
ATOM 1909 O O . LYS B 1 82 ? -4.428 -26.135 32.724 1.00 31.27 116 LYS B O 1
ATOM 1915 N N . TRP B 1 83 ? -5.144 -27.321 30.931 1.00 29.77 117 TRP B N 1
ATOM 1916 C CA . TRP B 1 83 ? -5.917 -26.246 30.314 1.00 26.19 117 TRP B CA 1
ATOM 1917 C C . TRP B 1 83 ? -7.365 -26.716 30.219 1.00 29.49 117 TRP B C 1
ATOM 1918 O O . TRP B 1 83 ? -7.651 -27.735 29.576 1.00 27.32 117 TRP B O 1
ATOM 1929 N N . ILE B 1 84 ? -8.270 -25.999 30.890 1.00 28.09 118 ILE B N 1
ATOM 1930 C CA . ILE B 1 84 ? -9.653 -26.460 30.952 1.00 28.58 118 ILE B CA 1
ATOM 1931 C C . ILE B 1 84 ? -10.306 -26.367 29.586 1.00 24.02 118 ILE B C 1
ATOM 1932 O O . ILE B 1 84 ? -11.151 -27.197 29.237 1.00 29.66 118 ILE B O 1
ATOM 1937 N N . LEU B 1 85 ? -9.958 -25.350 28.808 1.00 24.97 119 LEU B N 1
ATOM 1938 C CA . LEU B 1 85 ? -10.297 -25.321 27.386 1.00 28.46 119 LEU B CA 1
ATOM 1939 C C . LEU B 1 85 ? -9.095 -25.821 26.601 1.00 25.69 119 LEU B C 1
ATOM 1940 O O . LEU B 1 85 ? -8.029 -25.200 26.620 1.00 25.31 119 LEU B O 1
ATOM 1945 N N . ASP B 1 86 ? -9.276 -26.919 25.884 1.00 28.76 120 ASP B N 1
ATOM 1946 C CA . ASP B 1 86 ? -8.153 -27.555 25.204 1.00 25.08 120 ASP B CA 1
ATOM 1947 C C . ASP B 1 86 ? -8.723 -28.259 23.979 1.00 25.90 120 ASP B C 1
ATOM 1948 O O . ASP B 1 86 ? -9.237 -29.376 24.086 1.00 30.67 120 ASP B O 1
ATOM 1953 N N . THR B 1 87 ? -8.625 -27.601 22.821 1.00 30.42 121 THR B N 1
ATOM 1954 C CA . THR B 1 87 ? -9.274 -28.053 21.594 1.00 24.77 121 THR B CA 1
ATOM 1955 C C . THR B 1 87 ? -8.284 -28.034 20.440 1.00 27.80 121 THR B C 1
ATOM 1956 O O . THR B 1 87 ? -7.641 -27.008 20.175 1.00 25.50 121 THR B O 1
ATOM 1960 N N . THR B 1 88 ? -8.141 -29.171 19.777 1.00 26.05 122 THR B N 1
ATOM 1961 C CA . THR B 1 88 ? -7.277 -29.286 18.610 1.00 27.66 122 THR B CA 1
ATOM 1962 C C . THR B 1 88 ? -8.122 -29.569 17.377 1.00 27.98 122 THR B C 1
ATOM 1963 O O . THR B 1 88 ? -8.955 -30.482 17.390 1.00 31.11 122 THR B O 1
ATOM 1967 N N . MET B 1 89 ? -7.907 -28.788 16.318 1.00 29.66 123 MET B N 1
ATOM 1968 C CA . MET B 1 89 ? -8.522 -29.031 15.017 1.00 29.83 123 MET B CA 1
ATOM 1969 C C . MET B 1 89 ? -7.448 -29.438 14.022 1.00 31.03 123 MET B C 1
ATOM 1970 O O . MET B 1 89 ? -6.442 -28.739 13.874 1.00 35.78 123 MET B O 1
ATOM 1975 N N . SER B 1 90 ? -7.674 -30.548 13.323 1.00 36.20 124 SER B N 1
ATOM 1976 C CA . SER B 1 90 ? -6.677 -31.106 12.419 1.00 36.19 124 SER B CA 1
ATOM 1977 C C . SER B 1 90 ? -7.389 -31.828 11.283 1.00 39.46 124 SER B C 1
ATOM 1978 O O . SER B 1 90 ? -8.615 -31.976 11.289 1.00 36.63 124 SER B O 1
ATOM 1981 N N . ASP B 1 91 ? -6.605 -32.298 10.310 1.00 44.27 125 ASP B N 1
ATOM 1982 C CA . ASP B 1 91 ? -7.140 -33.048 9.167 1.00 40.43 125 ASP B CA 1
ATOM 1983 C C . ASP B 1 91 ? -8.268 -32.249 8.514 1.00 36.48 125 ASP B C 1
ATOM 1984 O O . ASP B 1 91 ? -9.401 -32.711 8.370 1.00 37.07 125 ASP B O 1
ATOM 1989 N N . ILE B 1 92 ? -7.947 -31.007 8.166 1.00 36.48 126 ILE B N 1
ATOM 1990 C CA . ILE B 1 92 ? -8.926 -30.045 7.672 1.00 38.18 126 ILE B CA 1
ATOM 1991 C C . ILE B 1 92 ? -9.245 -30.369 6.216 1.00 44.29 126 ILE B C 1
ATOM 1992 O O . ILE B 1 92 ? -8.336 -30.586 5.404 1.00 43.38 126 ILE B O 1
ATOM 1997 N N . LYS B 1 93 ? -10.537 -30.423 5.881 1.00 39.07 127 LYS B N 1
ATOM 1998 C CA . LYS B 1 93 ? -10.974 -30.683 4.514 1.00 37.20 127 LYS B CA 1
ATOM 1999 C C . LYS B 1 93 ? -12.037 -29.673 4.133 1.00 36.26 127 LYS B C 1
ATOM 2000 O O . LYS B 1 93 ? -12.825 -29.225 4.969 1.00 32.20 127 LYS B O 1
ATOM 2006 N N . MET B 1 94 ? -12.067 -29.339 2.857 1.00 39.66 128 MET B N 1
ATOM 2007 C CA . MET B 1 94 ? -13.147 -28.554 2.290 1.00 32.76 128 MET B CA 1
ATOM 2008 C C . MET B 1 94 ? -13.843 -29.425 1.254 1.00 35.15 128 MET B C 1
ATOM 2009 O O . MET B 1 94 ? -13.190 -29.966 0.353 1.00 41.74 128 MET B O 1
ATOM 2014 N N . VAL B 1 95 ? -15.153 -29.602 1.418 1.00 35.92 129 VAL B N 1
ATOM 2015 C CA . VAL B 1 95 ? -15.978 -30.425 0.538 1.00 35.72 129 VAL B CA 1
ATOM 2016 C C . VAL B 1 95 ? -16.888 -29.484 -0.233 1.00 41.33 129 VAL B C 1
ATOM 2017 O O . VAL B 1 95 ? -17.690 -28.764 0.374 1.00 33.18 129 VAL B O 1
ATOM 2021 N N . PHE B 1 96 ? -16.780 -29.503 -1.564 1.00 35.02 130 PHE B N 1
ATOM 2022 C CA . PHE B 1 96 ? -17.442 -28.532 -2.424 1.00 35.83 130 PHE B CA 1
ATOM 2023 C C . PHE B 1 96 ? -18.712 -29.088 -3.053 1.00 36.68 130 PHE B C 1
ATOM 2024 O O . PHE B 1 96 ? -18.778 -30.262 -3.434 1.00 36.68 130 PHE B O 1
ATOM 2032 N N . ASN B 1 97 ? -19.708 -28.215 -3.200 1.00 37.73 131 ASN B N 1
ATOM 2033 C CA . ASN B 1 97 ? -20.939 -28.543 -3.920 1.00 36.81 131 ASN B CA 1
ATOM 2034 C C . ASN B 1 97 ? -21.465 -27.253 -4.559 1.00 43.72 131 ASN B C 1
ATOM 2035 O O . ASN B 1 97 ? -22.294 -26.554 -3.976 1.00 45.11 131 ASN B O 1
ATOM 2040 N N . GLY B 1 98 ? -20.990 -26.958 -5.769 1.00 42.53 132 GLY B N 1
ATOM 2041 C CA . GLY B 1 98 ? -21.379 -25.710 -6.412 1.00 44.14 132 GLY B CA 1
ATOM 2042 C C . GLY B 1 98 ? -21.023 -24.490 -5.563 1.00 39.28 132 GLY B C 1
ATOM 2043 O O . GLY B 1 98 ? -19.857 -24.262 -5.212 1.00 38.97 132 GLY B O 1
ATOM 2044 N N . SER B 1 99 ? -22.034 -23.689 -5.217 1.00 41.30 133 SER B N 1
ATOM 2045 C CA . SER B 1 99 ? -21.846 -22.456 -4.454 1.00 43.69 133 SER B CA 1
ATOM 2046 C C . SER B 1 99 ? -21.838 -22.676 -2.948 1.00 42.99 133 SER B C 1
ATOM 2047 O O . SER B 1 99 ? -21.873 -21.701 -2.189 1.00 41.25 133 SER B O 1
ATOM 2050 N N . SER B 1 100 ? -21.826 -23.918 -2.491 1.00 36.53 134 SER B N 1
ATOM 2051 C CA . SER B 1 100 ? -21.720 -24.166 -1.063 1.00 47.02 134 SER B CA 1
ATOM 2052 C C . SER B 1 100 ? -20.577 -25.136 -0.806 1.00 42.87 134 SER B C 1
ATOM 2053 O O . SER B 1 100 ? -20.103 -25.829 -1.713 1.00 40.92 134 SER B O 1
ATOM 2056 N N . ALA B 1 101 ? -20.106 -25.139 0.440 1.00 33.44 135 ALA B N 1
ATOM 2057 C CA . ALA B 1 101 ? -19.031 -26.024 0.844 1.00 32.90 135 ALA B CA 1
ATOM 2058 C C . ALA B 1 101 ? -19.165 -26.329 2.332 1.00 41.50 135 ALA B C 1
ATOM 2059 O O . ALA B 1 101 ? -19.887 -25.650 3.070 1.00 41.27 135 ALA B O 1
ATOM 2061 N N . GLN B 1 102 ? -18.458 -27.372 2.756 1.00 35.88 136 GLN B N 1
ATOM 2062 C CA . GLN B 1 102 ? -18.397 -27.786 4.146 1.00 35.66 136 GLN B CA 1
ATOM 2063 C C . GLN B 1 102 ? -16.950 -27.762 4.600 1.00 36.17 136 GLN B C 1
ATOM 2064 O O . GLN B 1 102 ? -16.051 -28.188 3.869 1.00 37.10 136 GLN B O 1
ATOM 2070 N N . LEU B 1 103 ? -16.734 -27.235 5.798 1.00 31.00 137 LEU B N 1
ATOM 2071 C CA . LEU B 1 103 ? -15.434 -27.260 6.448 1.00 33.39 137 LEU B CA 1
ATOM 2072 C C . LEU B 1 103 ? -15.466 -28.431 7.419 1.00 35.91 137 LEU B C 1
ATOM 2073 O O . LEU B 1 103 ? -16.232 -28.426 8.391 1.00 32.52 137 LEU B O 1
ATOM 2078 N N . VAL B 1 104 ? -14.654 -29.442 7.133 1.00 31.66 138 VAL B N 1
ATOM 2079 C CA . VAL B 1 104 ? -14.652 -30.699 7.863 1.00 32.57 138 VAL B CA 1
ATOM 2080 C C . VAL B 1 104 ? -13.323 -30.808 8.600 1.00 37.94 138 VAL B C 1
ATOM 2081 O O . VAL B 1 104 ? -12.265 -30.572 8.011 1.00 37.04 138 VAL B O 1
ATOM 2085 N N . VAL B 1 105 ? -13.379 -31.090 9.910 1.00 32.52 139 VAL B N 1
ATOM 2086 C CA . VAL B 1 105 ? -12.179 -31.230 10.722 1.00 33.72 139 VAL B CA 1
ATOM 2087 C C . VAL B 1 105 ? -12.316 -32.459 11.607 1.00 32.17 139 VAL B C 1
ATOM 2088 O O . VAL B 1 105 ? -13.419 -32.935 11.876 1.00 32.89 139 VAL B O 1
ATOM 2092 N N . ASP B 1 106 ? -11.168 -32.964 12.072 1.00 30.28 140 ASP B N 1
ATOM 2093 C CA . ASP B 1 106 ? -11.136 -33.832 13.246 1.00 34.12 140 ASP B CA 1
ATOM 2094 C C . ASP B 1 106 ? -10.914 -32.961 14.479 1.00 35.65 140 ASP B C 1
ATOM 2095 O O . ASP B 1 106 ? -10.095 -32.035 14.458 1.00 31.68 140 ASP B O 1
ATOM 2100 N N . LEU B 1 107 ? -11.657 -33.254 15.545 1.00 32.31 141 LEU B N 1
ATOM 2101 C CA . LEU B 1 107 ? -11.578 -32.508 16.797 1.00 35.38 141 LEU B CA 1
ATOM 2102 C C . LEU B 1 107 ? -11.112 -33.423 17.913 1.00 34.00 141 LEU B C 1
ATOM 2103 O O . LEU B 1 107 ? -11.638 -34.526 18.075 1.00 32.91 141 LEU B O 1
ATOM 2108 N N . VAL B 1 108 ? -10.147 -32.955 18.692 1.00 29.46 142 VAL B N 1
ATOM 2109 C CA . VAL B 1 108 ? -9.848 -33.520 20.004 1.00 34.84 142 VAL B CA 1
ATOM 2110 C C . VAL B 1 108 ? -10.048 -32.388 21.005 1.00 29.36 142 VAL B C 1
ATOM 2111 O O . VAL B 1 108 ? -9.228 -31.464 21.076 1.00 27.28 142 VAL B O 1
ATOM 2115 N N . ALA B 1 109 ? -11.148 -32.436 21.750 1.00 25.95 143 ALA B N 1
ATOM 2116 C CA . ALA B 1 109 ? -11.591 -31.289 22.537 1.00 29.01 143 ALA B CA 1
ATOM 2117 C C . ALA B 1 109 ? -12.069 -31.721 23.919 1.00 27.87 143 ALA B C 1
ATOM 2118 O O . ALA B 1 109 ? -12.851 -32.672 24.038 1.00 32.33 143 ALA B O 1
ATOM 2120 N N . ARG B 1 110 ? -11.627 -31.015 24.962 1.00 29.59 144 ARG B N 1
ATOM 2121 C CA . ARG B 1 110 ? -12.210 -31.246 26.284 1.00 26.92 144 ARG B CA 1
ATOM 2122 C C . ARG B 1 110 ? -13.689 -30.866 26.293 1.00 31.04 144 ARG B C 1
ATOM 2123 O O . ARG B 1 110 ? -14.087 -29.820 25.762 1.00 26.55 144 ARG B O 1
ATOM 2131 N N . GLU B 1 111 ? -14.503 -31.738 26.886 1.00 33.09 145 GLU B N 1
ATOM 2132 C CA . GLU B 1 111 ? -15.903 -31.429 27.143 1.00 30.82 145 GLU B CA 1
ATOM 2133 C C . GLU B 1 111 ? -16.029 -30.172 28.004 1.00 35.61 145 GLU B C 1
ATOM 2134 O O . GLU B 1 111 ? -15.257 -29.968 28.947 1.00 30.53 145 GLU B O 1
ATOM 2140 N N . PHE B 1 112 ? -17.007 -29.323 27.675 1.00 35.50 146 PHE B N 1
ATOM 2141 C CA . PHE B 1 112 ? -17.325 -28.165 28.505 1.00 33.75 146 PHE B CA 1
ATOM 2142 C C . PHE B 1 112 ? -18.126 -28.632 29.709 1.00 34.13 146 PHE B C 1
ATOM 2143 O O . PHE B 1 112 ? -19.177 -29.258 29.547 1.00 31.72 146 PHE B O 1
ATOM 2151 N N . LYS B 1 113 ? -17.649 -28.328 30.913 1.00 33.86 147 LYS B N 1
ATOM 2152 C CA . LYS B 1 113 ? -18.326 -28.764 32.123 1.00 31.12 147 LYS B CA 1
ATOM 2153 C C . LYS B 1 113 ? -18.992 -27.626 32.879 1.00 37.16 147 LYS B C 1
ATOM 2154 O O . LYS B 1 113 ? -19.594 -27.872 33.925 1.00 45.86 147 LYS B O 1
ATOM 2160 N N . GLY B 1 114 ? -18.887 -26.392 32.403 1.00 38.55 148 GLY B N 1
ATOM 2161 C CA . GLY B 1 114 ? -19.446 -25.279 33.143 1.00 32.61 148 GLY B CA 1
ATOM 2162 C C . GLY B 1 114 ? -18.414 -24.201 33.353 1.00 31.38 148 GLY B C 1
ATOM 2163 O O . GLY B 1 114 ? -17.212 -24.467 33.269 1.00 32.35 148 GLY B O 1
ATOM 2164 N N . THR B 1 115 ? -18.858 -22.976 33.618 1.00 33.21 149 THR B N 1
ATOM 2165 C CA . THR B 1 115 ? -17.929 -21.876 33.876 1.00 31.77 149 THR B CA 1
ATOM 2166 C C . THR B 1 115 ? -17.470 -21.932 35.335 1.00 34.37 149 THR B C 1
ATOM 2167 O O . THR B 1 115 ? -17.783 -21.075 36.160 1.00 32.67 149 THR B O 1
ATOM 2171 N N . THR B 1 116 ? -16.700 -22.972 35.643 1.00 33.94 150 THR B N 1
ATOM 2172 C CA . THR B 1 116 ? -16.040 -23.080 36.935 1.00 29.04 150 THR B CA 1
ATOM 2173 C C . THR B 1 116 ? -14.693 -23.760 36.733 1.00 40.99 150 THR B C 1
ATOM 2174 O O . THR B 1 116 ? -14.507 -24.527 35.782 1.00 39.72 150 THR B O 1
ATOM 2178 N N . TYR B 1 117 ? -13.741 -23.454 37.617 1.00 37.52 151 TYR B N 1
ATOM 2179 C CA . TYR B 1 117 ? -12.434 -24.101 37.585 1.00 36.80 151 TYR B CA 1
ATOM 2180 C C . TYR B 1 117 ? -12.334 -25.286 38.537 1.00 42.79 151 TYR B C 1
ATOM 2181 O O . TYR B 1 117 ? -11.240 -25.832 38.707 1.00 46.97 151 TYR B O 1
ATOM 2190 N N . ASP B 1 118 ? -13.436 -25.694 39.168 1.00 50.17 152 ASP B N 1
ATOM 2191 C CA . ASP B 1 118 ? -13.427 -26.869 40.031 1.00 56.65 152 ASP B CA 1
ATOM 2192 C C . ASP B 1 118 ? -13.786 -28.145 39.276 1.00 47.64 152 ASP B C 1
ATOM 2193 O O . ASP B 1 118 ? -14.091 -29.170 39.896 1.00 42.54 152 ASP B O 1
ATOM 2198 N N . ASP B 1 119 ? -13.743 -28.108 37.949 1.00 37.79 153 ASP B N 1
ATOM 2199 C CA . ASP B 1 119 ? -14.096 -29.268 37.160 1.00 37.84 153 ASP B CA 1
ATOM 2200 C C . ASP B 1 119 ? -13.395 -29.124 35.820 1.00 35.35 153 ASP B C 1
ATOM 2201 O O . ASP B 1 119 ? -13.105 -28.010 35.374 1.00 30.61 153 ASP B O 1
ATOM 2206 N N . ILE B 1 120 ? -13.087 -30.252 35.202 1.00 36.45 154 ILE B N 1
ATOM 2207 C CA . ILE B 1 120 ? -12.424 -30.231 33.902 1.00 39.98 154 ILE B CA 1
ATOM 2208 C C . ILE B 1 120 ? -12.946 -31.406 33.094 1.00 37.32 154 ILE B C 1
ATOM 2209 O O . ILE B 1 120 ? -13.217 -32.478 33.639 1.00 35.27 154 ILE B O 1
ATOM 2214 N N . GLY B 1 121 ? -13.123 -31.198 31.797 1.00 32.53 155 GLY B N 1
ATOM 2215 C CA . GLY B 1 121 ? -13.744 -32.204 30.970 1.00 35.04 155 GLY B CA 1
ATOM 2216 C C . GLY B 1 121 ? -12.734 -33.146 30.340 1.00 40.89 155 GLY B C 1
ATOM 2217 O O . GLY B 1 121 ? -11.577 -32.786 30.104 1.00 41.05 155 GLY B O 1
ATOM 2218 N N . GLU B 1 122 ? -13.185 -34.371 30.073 1.00 35.38 156 GLU B N 1
ATOM 2219 C CA . GLU B 1 122 ? -12.344 -35.308 29.352 1.00 40.27 156 GLU B CA 1
ATOM 2220 C C . GLU B 1 122 ? -12.264 -34.909 27.880 1.00 36.37 156 GLU B C 1
ATOM 2221 O O . GLU B 1 122 ? -13.127 -34.197 27.357 1.00 34.24 156 GLU B O 1
ATOM 2227 N N . TYR B 1 123 ? -11.199 -35.360 27.218 1.00 32.51 157 TYR B N 1
ATOM 2228 C CA . TYR B 1 123 ? -11.047 -35.125 25.784 1.00 34.82 157 TYR B CA 1
ATOM 2229 C C . TYR B 1 123 ? -12.073 -35.930 25.002 1.00 39.84 157 TYR B C 1
ATOM 2230 O O . TYR B 1 123 ? -12.113 -37.160 25.106 1.00 44.52 157 TYR B O 1
ATOM 2239 N N . ILE B 1 124 ? -12.902 -35.243 24.225 1.00 33.76 158 ILE B N 1
ATOM 2240 C CA . ILE B 1 124 ? -13.841 -35.888 23.309 1.00 37.51 158 ILE B CA 1
ATOM 2241 C C . ILE B 1 124 ? -13.196 -35.898 21.933 1.00 36.72 158 ILE B C 1
ATOM 2242 O O . ILE B 1 124 ? -12.795 -34.846 21.422 1.00 39.64 158 ILE B O 1
ATOM 2247 N N . ILE B 1 125 ? -13.076 -37.082 21.346 1.00 40.35 159 ILE B N 1
ATOM 2248 C CA . ILE B 1 125 ? -12.439 -37.264 20.046 1.00 43.82 159 ILE B CA 1
ATOM 2249 C C . ILE B 1 125 ? -13.543 -37.394 19.004 1.00 39.94 159 ILE B C 1
ATOM 2250 O O . ILE B 1 125 ? -14.292 -38.375 18.995 1.00 40.33 159 ILE B O 1
ATOM 2255 N N . SER B 1 126 ? -13.645 -36.398 18.129 1.00 41.49 160 SER B N 1
ATOM 2256 C CA . SER B 1 126 ? -14.697 -36.299 17.120 1.00 43.54 160 SER B CA 1
ATOM 2257 C C . SER B 1 126 ? -14.053 -36.270 15.732 1.00 39.67 160 SER B C 1
ATOM 2258 O O . SER B 1 126 ? -13.563 -35.225 15.286 1.00 37.61 160 SER B O 1
ATOM 2261 N N . ASP B 1 127 ? -14.050 -37.419 15.052 1.00 38.22 161 ASP B N 1
ATOM 2262 C CA . ASP B 1 127 ? -13.536 -37.511 13.691 1.00 35.36 161 ASP B CA 1
ATOM 2263 C C . ASP B 1 127 ? -14.558 -36.996 12.686 1.00 35.52 161 ASP B C 1
ATOM 2264 O O . ASP B 1 127 ? -15.772 -37.136 12.880 1.00 38.97 161 ASP B O 1
ATOM 2269 N N . ASP B 1 128 ? -14.053 -36.387 11.606 1.00 37.99 162 ASP B N 1
ATOM 2270 C CA . ASP B 1 128 ? -14.867 -36.040 10.432 1.00 40.85 162 ASP B CA 1
ATOM 2271 C C . ASP B 1 128 ? -16.094 -35.202 10.780 1.00 39.01 162 ASP B C 1
ATOM 2272 O O . ASP B 1 128 ? -17.183 -35.410 10.235 1.00 34.55 162 ASP B O 1
ATOM 2277 N N . ILE B 1 129 ? -15.926 -34.245 11.691 1.00 28.85 163 ILE B N 1
ATOM 2278 C CA . ILE B 1 129 ? -17.020 -33.356 12.069 1.00 32.81 163 ILE B CA 1
ATOM 2279 C C . ILE B 1 129 ? -17.156 -32.236 11.047 1.00 29.67 163 ILE B C 1
ATOM 2280 O O . ILE B 1 129 ? -16.171 -31.569 10.705 1.00 31.00 163 ILE B O 1
ATOM 2285 N N . VAL B 1 130 ? -18.383 -31.981 10.603 1.00 29.69 164 VAL B N 1
ATOM 2286 C CA . VAL B 1 130 ? -18.652 -30.782 9.813 1.00 38.64 164 VAL B CA 1
ATOM 2287 C C . VAL B 1 130 ? -18.775 -29.614 10.784 1.00 35.34 164 VAL B C 1
ATOM 2288 O O . VAL B 1 130 ? -19.763 -29.491 11.516 1.00 29.20 164 VAL B O 1
ATOM 2292 N N . LEU B 1 131 ? -17.746 -28.771 10.806 1.00 29.06 165 LEU B N 1
ATOM 2293 C CA . LEU B 1 131 ? -17.682 -27.626 11.700 1.00 26.13 165 LEU B CA 1
ATOM 2294 C C . LEU B 1 131 ? -18.528 -26.464 11.197 1.00 33.45 165 LEU B C 1
ATOM 2295 O O . LEU B 1 131 ? -19.134 -25.750 12.001 1.00 31.16 165 LEU B O 1
ATOM 2300 N N . ALA B 1 132 ? -18.589 -26.254 9.879 1.00 26.98 166 ALA B N 1
ATOM 2301 C CA . ALA B 1 132 ? -19.238 -25.048 9.381 1.00 28.86 166 ALA B CA 1
ATOM 2302 C C . ALA B 1 132 ? -19.705 -25.266 7.952 1.00 39.22 166 ALA B C 1
ATOM 2303 O O . ALA B 1 132 ? -19.060 -25.976 7.179 1.00 28.48 166 ALA B O 1
ATOM 2305 N N . ASP B 1 133 ? -20.824 -24.636 7.609 1.00 35.93 167 ASP B N 1
ATOM 2306 C CA . ASP B 1 133 ? -21.288 -24.588 6.229 1.00 34.98 167 ASP B CA 1
ATOM 2307 C C . ASP B 1 133 ? -20.847 -23.282 5.579 1.00 37.76 167 ASP B C 1
ATOM 2308 O O . ASP B 1 133 ? -20.953 -22.209 6.182 1.00 40.24 167 ASP B O 1
ATOM 2313 N N . VAL B 1 134 ? -20.367 -23.372 4.339 1.00 33.77 168 VAL B N 1
ATOM 2314 C CA . VAL B 1 134 ? -19.822 -22.231 3.619 1.00 36.04 168 VAL B CA 1
ATOM 2315 C C . VAL B 1 134 ? -20.755 -21.885 2.465 1.00 41.59 168 VAL B C 1
ATOM 2316 O O . VAL B 1 134 ? -21.187 -22.769 1.717 1.00 42.04 168 VAL B O 1
ATOM 2320 N N . SER B 1 135 ? -21.057 -20.602 2.317 1.00 37.62 169 SER B N 1
ATOM 2321 C CA . SER B 1 135 ? -21.790 -20.082 1.172 1.00 39.38 169 SER B CA 1
ATOM 2322 C C . SER B 1 135 ? -20.770 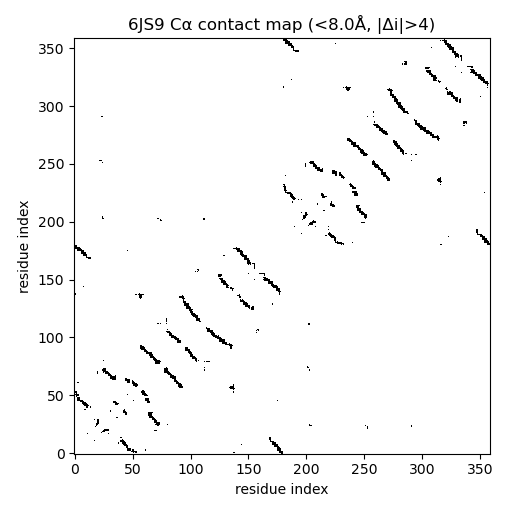-19.321 0.329 1.00 44.21 169 SER B C 1
ATOM 2323 O O . SER B 1 135 ? -20.421 -18.181 0.644 1.00 44.81 169 SER B O 1
ATOM 2326 N N . LEU B 1 136 ? -20.267 -19.969 -0.717 1.00 44.92 170 LEU B N 1
ATOM 2327 C CA . LEU B 1 136 ? -19.203 -19.381 -1.526 1.00 49.22 170 LEU B CA 1
ATOM 2328 C C . LEU B 1 136 ? -19.728 -18.228 -2.374 1.00 48.12 170 LEU B C 1
ATOM 2329 O O . LEU B 1 136 ? -20.884 -18.224 -2.802 1.00 50.65 170 LEU B O 1
ATOM 2334 N N . ASN B 1 137 ? -18.852 -17.243 -2.624 1.00 46.97 171 ASN B N 1
ATOM 2335 C CA . ASN B 1 137 ? -19.203 -16.128 -3.509 1.00 49.36 171 ASN B CA 1
ATOM 2336 C C . ASN B 1 137 ? -19.421 -16.590 -4.947 1.00 52.35 171 ASN B C 1
ATOM 2337 O O . ASN B 1 137 ? -20.246 -16.023 -5.676 1.00 49.75 171 ASN B O 1
ATOM 2342 N N . SER B 1 138 ? -18.656 -17.584 -5.389 1.00 51.90 172 SER B N 1
ATOM 2343 C CA . SER B 1 138 ? -18.789 -18.141 -6.725 1.00 51.24 172 SER B CA 1
ATOM 2344 C C . SER B 1 138 ? -18.790 -19.655 -6.619 1.00 48.53 172 SER B C 1
ATOM 2345 O O . SER B 1 138 ? -18.180 -20.231 -5.709 1.00 47.27 172 SER B O 1
ATOM 2348 N N . ALA B 1 139 ? -19.499 -20.286 -7.550 1.00 47.97 173 ALA B N 1
ATOM 2349 C CA . ALA B 1 139 ? -19.546 -21.738 -7.605 1.00 47.70 173 ALA B CA 1
ATOM 2350 C C . ALA B 1 139 ? -18.160 -22.301 -7.895 1.00 55.15 173 ALA B C 1
ATOM 2351 O O . ALA B 1 139 ? -17.425 -21.787 -8.744 1.00 51.57 173 ALA B O 1
ATOM 2353 N N . ALA B 1 140 ? -17.801 -23.362 -7.175 1.00 41.66 174 ALA B N 1
ATOM 2354 C CA . ALA B 1 140 ? -16.557 -24.063 -7.456 1.00 44.35 174 ALA B CA 1
ATOM 2355 C C . ALA B 1 140 ? -16.694 -24.890 -8.732 1.00 43.50 174 ALA B C 1
ATOM 2356 O O . ALA B 1 140 ? -17.744 -25.477 -9.000 1.00 44.84 174 ALA B O 1
ATOM 2358 N N . ASP B 1 141 ? -15.619 -24.941 -9.519 1.00 44.49 175 ASP B N 1
ATOM 2359 C CA . ASP B 1 141 ? -15.618 -25.692 -10.775 1.00 45.87 175 ASP B CA 1
ATOM 2360 C C . ASP B 1 141 ? -14.204 -26.238 -10.966 1.00 52.18 175 ASP B C 1
ATOM 2361 O O . ASP B 1 141 ? -13.301 -25.497 -11.369 1.00 47.76 175 ASP B O 1
ATOM 2366 N N . PHE B 1 142 ? -14.021 -27.533 -10.675 1.00 49.36 176 PHE B N 1
ATOM 2367 C CA . PHE B 1 142 ? -12.687 -28.121 -10.747 1.00 49.39 176 PHE B CA 1
ATOM 2368 C C . PHE B 1 142 ? -12.166 -28.212 -12.184 1.00 52.98 176 PHE B C 1
ATOM 2369 O O . PHE B 1 142 ? -10.960 -28.408 -12.374 1.00 54.72 176 PHE B O 1
ATOM 2377 N N . SER B 1 143 ? -13.039 -28.082 -13.194 1.00 49.87 177 SER B N 1
ATOM 2378 C CA . SER B 1 143 ? -12.562 -27.971 -14.575 1.00 52.61 177 SER B CA 1
ATOM 2379 C C . SER B 1 143 ? -11.840 -26.653 -14.832 1.00 65.52 177 SER B C 1
ATOM 2380 O O . SER B 1 143 ? -11.040 -26.568 -15.773 1.00 69.30 177 SER B O 1
ATOM 2383 N N . GLN B 1 144 ? -12.106 -25.626 -14.026 1.00 64.74 178 GLN B N 1
ATOM 2384 C CA . GLN B 1 144 ? -11.427 -24.350 -14.173 1.00 57.68 178 GLN B CA 1
ATOM 2385 C C . GLN B 1 144 ? -10.039 -24.434 -13.540 1.00 58.23 178 GLN B C 1
ATOM 2386 O O . GLN B 1 144 ? -9.639 -25.461 -12.986 1.00 61.60 178 GLN B O 1
ATOM 2392 N N . ASP B 1 145 ? -9.288 -23.340 -13.618 1.00 59.40 179 ASP B N 1
ATOM 2393 C CA . ASP B 1 145 ? -7.911 -23.332 -13.146 1.00 61.34 179 ASP B CA 1
ATOM 2394 C C . ASP B 1 145 ? -7.750 -22.732 -11.760 1.00 54.03 179 ASP B C 1
ATOM 2395 O O . ASP B 1 145 ? -6.658 -22.817 -11.190 1.00 58.07 179 ASP B O 1
ATOM 2400 N N . SER B 1 146 ? -8.796 -22.128 -11.212 1.00 59.70 180 SER B N 1
ATOM 2401 C CA . SER B 1 146 ? -8.788 -21.688 -9.828 1.00 58.78 180 SER B CA 1
ATOM 2402 C C . SER B 1 146 ? -10.166 -21.911 -9.227 1.00 53.19 180 SER B C 1
ATOM 2403 O O . SER B 1 146 ? -11.165 -22.049 -9.933 1.00 50.41 180 SER B O 1
ATOM 2406 N N . ILE B 1 147 ? -10.214 -21.957 -7.903 1.00 54.09 181 ILE B N 1
ATOM 2407 C CA . ILE B 1 147 ? -11.475 -21.949 -7.184 1.00 47.54 181 ILE B CA 1
ATOM 2408 C C . ILE B 1 147 ? -11.394 -20.813 -6.180 1.00 51.45 181 ILE B C 1
ATOM 2409 O O . ILE B 1 147 ? -10.454 -20.762 -5.377 1.00 45.66 181 ILE B O 1
ATOM 2414 N N . ASP B 1 148 ? -12.341 -19.880 -6.262 1.00 53.91 182 ASP B N 1
ATOM 2415 C CA . ASP B 1 148 ? -12.426 -18.780 -5.311 1.00 50.77 182 ASP B CA 1
ATOM 2416 C C . ASP B 1 148 ? -13.024 -19.330 -4.020 1.00 41.36 182 ASP B C 1
ATOM 2417 O O . ASP B 1 148 ? -14.195 -19.734 -3.992 1.00 40.67 182 ASP B O 1
ATOM 2422 N N . LEU B 1 149 ? -12.208 -19.366 -2.962 1.00 45.37 183 LEU B N 1
ATOM 2423 C CA . LEU B 1 149 ? -12.612 -19.897 -1.665 1.00 45.89 183 LEU B CA 1
ATOM 2424 C C . LEU B 1 149 ? -13.353 -18.887 -0.802 1.00 47.57 183 LEU B C 1
ATOM 2425 O O . LEU B 1 149 ? -13.702 -19.219 0.333 1.00 47.05 183 LEU B O 1
ATOM 2430 N N . SER B 1 150 ? -13.603 -17.678 -1.294 1.00 43.86 184 SER B N 1
ATOM 2431 C CA . SER B 1 150 ? -14.236 -16.658 -0.469 1.00 46.23 184 SER B CA 1
ATOM 2432 C C . SER B 1 150 ? -15.731 -16.920 -0.301 1.00 44.28 184 SER B C 1
ATOM 2433 O O . SER B 1 150 ? -16.435 -17.280 -1.248 1.00 39.89 184 SER B O 1
ATOM 2436 N N . GLY B 1 151 ? -16.215 -16.742 0.921 1.00 40.60 185 GLY B N 1
ATOM 2437 C CA . GLY B 1 151 ? -17.620 -16.970 1.207 1.00 40.36 185 GLY B CA 1
ATOM 2438 C C . GLY B 1 151 ? -17.892 -16.703 2.672 1.00 45.18 185 GLY B C 1
ATOM 2439 O O . GLY B 1 151 ? -16.985 -16.382 3.449 1.00 46.17 185 GLY B O 1
ATOM 2440 N N . THR B 1 152 ? -19.163 -16.826 3.041 1.00 39.27 186 THR B N 1
ATOM 2441 C CA . THR B 1 152 ? -19.573 -16.673 4.427 1.00 41.06 186 THR B CA 1
ATOM 2442 C C . THR B 1 152 ? -19.791 -18.053 5.042 1.00 41.80 186 THR B C 1
ATOM 2443 O O . THR B 1 152 ? -19.968 -19.051 4.335 1.00 36.42 186 THR B O 1
ATOM 2447 N N . THR B 1 153 ? -19.739 -18.109 6.377 1.00 36.70 187 THR B N 1
ATOM 2448 C CA . THR B 1 153 ? -19.695 -19.375 7.095 1.00 38.95 187 THR B CA 1
ATOM 2449 C C . THR B 1 153 ? -20.643 -19.348 8.284 1.00 41.17 187 THR B C 1
ATOM 2450 O O . THR B 1 153 ? -20.702 -18.354 9.014 1.00 38.46 187 THR B O 1
ATOM 2454 N N . ASP B 1 154 ? -21.352 -20.461 8.486 1.00 33.16 188 ASP B N 1
ATOM 2455 C CA . ASP B 1 154 ? -22.266 -20.659 9.605 1.00 40.86 188 ASP B CA 1
ATOM 2456 C C . ASP B 1 154 ? -21.851 -21.909 10.364 1.00 42.58 188 ASP B C 1
ATOM 2457 O O . ASP B 1 154 ? -21.685 -22.973 9.758 1.00 34.88 188 ASP B O 1
ATOM 2462 N N . LEU B 1 155 ? -21.711 -21.773 11.688 1.00 41.05 189 LEU B N 1
ATOM 2463 C CA . LEU B 1 155 ? -21.356 -22.883 12.565 1.00 26.85 189 LEU B CA 1
ATOM 2464 C C . LEU B 1 155 ? -22.444 -23.957 12.582 1.00 27.00 189 LEU B C 1
ATOM 2465 O O . LEU B 1 155 ? -23.639 -23.647 12.600 1.00 30.71 189 LEU B O 1
ATOM 2470 N N . THR B 1 156 ? -22.036 -25.230 12.608 1.00 27.48 190 THR B N 1
ATOM 2471 C CA . THR B 1 156 ? -23.025 -26.303 12.723 1.00 28.01 190 THR B CA 1
ATOM 2472 C C . THR B 1 156 ? -23.468 -26.507 14.170 1.00 31.23 190 THR B C 1
ATOM 2473 O O . THR B 1 156 ? -22.839 -26.037 15.119 1.00 28.82 190 THR B O 1
ATOM 2477 N N . ALA B 1 157 ? -24.568 -27.252 14.331 1.00 31.96 191 ALA B N 1
ATOM 2478 C CA . ALA B 1 157 ? -25.001 -27.651 15.666 1.00 32.48 191 ALA B CA 1
ATOM 2479 C C . ALA B 1 157 ? -23.905 -28.432 16.395 1.00 33.71 191 ALA B C 1
ATOM 2480 O O . ALA B 1 157 ? -23.617 -28.164 17.567 1.00 35.05 191 ALA B O 1
ATOM 2482 N N . ALA B 1 158 ? -23.250 -29.373 15.710 1.00 29.09 192 ALA B N 1
ATOM 2483 C CA . ALA B 1 158 ? -22.181 -30.132 16.358 1.00 28.89 192 ALA B CA 1
ATOM 2484 C C . ALA B 1 158 ? -20.999 -29.231 16.715 1.00 33.45 192 ALA B C 1
ATOM 2485 O O . ALA B 1 158 ? -20.359 -29.413 17.760 1.00 33.61 192 ALA B O 1
ATOM 2487 N N . GLY B 1 159 ? -20.707 -28.246 15.870 1.00 31.31 193 GLY B N 1
ATOM 2488 C CA . GLY B 1 159 ? -19.664 -27.291 16.208 1.00 32.19 193 GLY B CA 1
ATOM 2489 C C . GLY B 1 159 ? -20.021 -26.441 17.412 1.00 26.43 193 GLY B C 1
ATOM 2490 O O . GLY B 1 159 ? -19.163 -26.141 18.242 1.00 31.33 193 GLY B O 1
ATOM 2491 N N . ALA B 1 160 ? -21.285 -26.024 17.512 1.00 27.99 194 ALA B N 1
ATOM 2492 C CA . ALA B 1 160 ? -21.707 -25.227 18.660 1.00 32.36 194 ALA B CA 1
ATOM 2493 C C . ALA B 1 160 ? -21.552 -26.017 19.956 1.00 34.01 194 ALA B C 1
ATOM 2494 O O . ALA B 1 160 ? -21.092 -25.479 20.969 1.00 30.25 194 ALA B O 1
ATOM 2496 N N . GLN B 1 161 ? -21.925 -27.300 19.939 1.00 36.41 195 GLN B N 1
ATOM 2497 C CA . GLN B 1 161 ? -21.718 -28.152 21.104 1.00 30.25 195 GLN B CA 1
ATOM 2498 C C . GLN B 1 161 ? -20.231 -28.350 21.399 1.00 36.05 195 GLN B C 1
ATOM 2499 O O . GLN B 1 161 ? -19.820 -28.357 22.568 1.00 32.96 195 GLN B O 1
ATOM 2505 N N . ALA B 1 162 ? -19.405 -28.527 20.362 1.00 25.82 196 ALA B N 1
ATOM 2506 C CA . ALA B 1 162 ? -17.980 -28.714 20.600 1.00 27.49 196 ALA B CA 1
ATOM 2507 C C . ALA B 1 162 ? -17.328 -27.472 21.179 1.00 31.45 196 ALA B C 1
ATOM 2508 O O . ALA B 1 162 ? -16.276 -27.584 21.815 1.00 31.70 196 ALA B O 1
ATOM 2510 N N . PHE B 1 163 ? -17.924 -26.298 20.982 1.00 28.95 197 PHE B N 1
ATOM 2511 C CA . PHE B 1 163 ? -17.406 -25.056 21.548 1.00 30.12 197 PHE B CA 1
ATOM 2512 C C . PHE B 1 163 ? -18.249 -24.580 22.734 1.00 35.46 197 PHE B C 1
ATOM 2513 O O . PHE B 1 163 ? -18.419 -23.378 22.970 1.00 23.67 197 PHE B O 1
ATOM 2521 N N . GLY B 1 164 ? -18.763 -25.530 23.516 1.00 30.97 198 GLY B N 1
ATOM 2522 C CA . GLY B 1 164 ? -19.319 -25.254 24.828 1.00 37.12 198 GLY B CA 1
ATOM 2523 C C . GLY B 1 164 ? -20.724 -24.699 24.856 1.00 37.66 198 GLY B C 1
ATOM 2524 O O . GLY B 1 164 ? -21.199 -24.328 25.938 1.00 31.31 198 GLY B O 1
ATOM 2525 N N . GLY B 1 165 ? -21.401 -24.618 23.710 1.00 34.73 199 GLY B N 1
ATOM 2526 C CA . GLY B 1 165 ? -22.737 -24.053 23.671 1.00 34.18 199 GLY B CA 1
ATOM 2527 C C . GLY B 1 165 ? -22.789 -22.551 23.826 1.00 33.07 199 GLY B C 1
ATOM 2528 O O . GLY B 1 165 ? -23.876 -21.995 24.016 1.00 36.12 199 GLY B O 1
ATOM 2529 N N . PHE B 1 166 ? -21.640 -21.877 23.763 1.00 28.20 200 PHE B N 1
ATOM 2530 C CA . PHE B 1 166 ? -21.625 -20.420 23.857 1.00 31.41 200 PHE B CA 1
ATOM 2531 C C . PHE B 1 166 ? -22.154 -19.773 22.586 1.00 35.70 200 PHE B C 1
ATOM 2532 O O . PHE B 1 166 ? -22.710 -18.672 22.642 1.00 33.01 200 PHE B O 1
ATOM 2540 N N . TYR B 1 167 ? -21.982 -20.428 21.444 1.00 29.25 201 TYR B N 1
ATOM 2541 C CA . TYR B 1 167 ? -22.579 -20.004 20.186 1.00 34.06 201 TYR B CA 1
ATOM 2542 C C . TYR B 1 167 ? -23.860 -20.791 19.923 1.00 34.73 201 TYR B C 1
ATOM 2543 O O . TYR B 1 167 ? -24.041 -21.905 20.419 1.00 30.43 201 TYR B O 1
ATOM 2552 N N . GLU B 1 168 ? -24.730 -20.211 19.099 1.00 33.32 202 GLU B N 1
ATOM 2553 C CA . GLU B 1 168 ? -25.959 -20.857 18.658 1.00 40.27 202 GLU B CA 1
ATOM 2554 C C . GLU B 1 168 ? -25.718 -21.634 17.371 1.00 41.84 202 GLU B C 1
ATOM 2555 O O . GLU B 1 168 ? -24.857 -21.275 16.564 1.00 38.54 202 GLU B O 1
ATOM 2561 N N . THR B 1 169 ? -26.493 -22.697 17.174 1.00 36.66 203 THR B N 1
ATOM 2562 C CA . THR B 1 169 ? -26.489 -23.368 15.881 1.00 35.88 203 THR B CA 1
ATOM 2563 C C . THR B 1 169 ? -26.726 -22.345 14.786 1.00 32.34 203 THR B C 1
ATOM 2564 O O . THR B 1 169 ? -27.615 -21.502 14.901 1.00 37.91 203 THR B O 1
ATOM 2568 N N . GLY B 1 170 ? -25.903 -22.402 13.735 1.00 36.28 204 GLY B N 1
ATOM 2569 C CA . GLY B 1 170 ? -26.046 -21.495 12.609 1.00 36.34 204 GLY B CA 1
ATOM 2570 C C . GLY B 1 170 ? -25.401 -20.146 12.807 1.00 39.00 204 GLY B C 1
ATOM 2571 O O . GLY B 1 170 ? -25.548 -19.268 11.942 1.00 35.51 204 GLY B O 1
ATOM 2572 N N . GLU B 1 171 ? -24.700 -19.954 13.921 1.00 36.49 205 GLU B N 1
ATOM 2573 C CA . GLU B 1 171 ? -24.028 -18.698 14.216 1.00 37.98 205 GLU B CA 1
ATOM 2574 C C . GLU B 1 171 ? -22.960 -18.393 13.176 1.00 36.57 205 GLU B C 1
ATOM 2575 O O . GLU B 1 171 ? -22.253 -19.292 12.709 1.00 38.82 205 GLU B O 1
ATOM 2581 N N . ALA B 1 172 ? -22.831 -17.113 12.830 1.00 34.71 206 ALA B N 1
ATOM 2582 C CA . ALA B 1 172 ? -21.819 -16.710 11.862 1.00 40.07 206 ALA B CA 1
ATOM 2583 C C . ALA B 1 172 ? -20.419 -16.864 12.450 1.00 35.40 206 ALA B C 1
ATOM 2584 O O . ALA B 1 172 ? -20.183 -16.590 13.624 1.00 39.31 206 ALA B O 1
ATOM 2586 N N . LEU B 1 173 ? -19.499 -17.343 11.632 1.00 37.90 207 LEU B N 1
ATOM 2587 C CA . LEU B 1 173 ? -18.083 -17.398 11.940 1.00 33.96 207 LEU B CA 1
ATOM 2588 C C . LEU B 1 173 ? -17.343 -16.434 11.000 1.00 35.88 207 LEU B C 1
ATOM 2589 O O . LEU B 1 173 ? -17.957 -15.640 10.279 1.00 35.08 207 LEU B O 1
ATOM 2594 N N . ASP B 1 174 ? -16.016 -16.481 11.017 1.00 36.14 208 ASP B N 1
ATOM 2595 C CA . ASP B 1 174 ? -15.272 -15.658 10.080 1.00 30.53 208 ASP B CA 1
ATOM 2596 C C . ASP B 1 174 ? -15.587 -16.089 8.648 1.00 31.82 208 ASP B C 1
ATOM 2597 O O . ASP B 1 174 ? -15.802 -17.276 8.387 1.00 32.19 208 ASP B O 1
ATOM 2602 N N . PRO B 1 175 ? -15.617 -15.151 7.702 1.00 33.86 209 PRO B N 1
ATOM 2603 C CA . PRO B 1 175 ? -15.722 -15.547 6.296 1.00 39.10 209 PRO B CA 1
ATOM 2604 C C . PRO B 1 175 ? -14.476 -16.303 5.866 1.00 43.94 209 PRO B C 1
ATOM 2605 O O . PRO B 1 175 ? -13.379 -16.104 6.403 1.00 34.72 209 PRO B O 1
ATOM 2609 N N . THR B 1 176 ? -14.669 -17.216 4.918 1.00 43.23 210 THR B N 1
ATOM 2610 C CA . THR B 1 176 ? -13.544 -17.891 4.296 1.00 39.71 210 THR B CA 1
ATOM 2611 C C . THR B 1 176 ? -12.909 -16.972 3.272 1.00 40.64 210 THR B C 1
ATOM 2612 O O . THR B 1 176 ? -13.576 -16.134 2.659 1.00 43.34 210 THR B O 1
ATOM 2616 N N . GLY B 1 177 ? -11.600 -17.135 3.091 1.00 40.73 211 GLY B N 1
ATOM 2617 C CA . GLY B 1 177 ? -10.881 -16.399 2.077 1.00 41.94 211 GLY B CA 1
ATOM 2618 C C . GLY B 1 177 ? -9.830 -17.274 1.423 1.00 45.44 211 GLY B C 1
ATOM 2619 O O . GLY B 1 177 ? -9.510 -18.362 1.906 1.00 45.51 211 GLY B O 1
ATOM 2620 N N . GLY B 1 178 ? -9.306 -16.781 0.313 1.00 42.09 212 GLY B N 1
ATOM 2621 C CA . GLY B 1 178 ? -8.237 -17.454 -0.387 1.00 44.69 212 GLY B CA 1
ATOM 2622 C C . GLY B 1 178 ? -8.687 -17.971 -1.742 1.00 50.89 212 GLY B C 1
ATOM 2623 O O . GLY B 1 178 ? -9.791 -17.695 -2.222 1.00 50.17 212 GLY B O 1
ATOM 2624 N N . SER B 1 179 ? -7.796 -18.747 -2.352 1.00 53.96 213 SER B N 1
ATOM 2625 C CA . SER B 1 179 ? -7.996 -19.285 -3.689 1.00 47.03 213 SER B CA 1
ATOM 2626 C C . SER B 1 179 ? -7.144 -20.534 -3.835 1.00 53.88 213 SER B C 1
ATOM 2627 O O . SER B 1 179 ? -6.073 -20.641 -3.233 1.00 58.55 213 SER B O 1
ATOM 2630 N N . LEU B 1 180 ? -7.619 -21.466 -4.648 1.00 49.82 214 LEU B N 1
ATOM 2631 C CA . LEU B 1 180 ? -6.854 -22.649 -5.000 1.00 45.35 214 LEU B CA 1
ATOM 2632 C C . LEU B 1 180 ? -6.491 -22.578 -6.472 1.00 55.43 214 LEU B C 1
ATOM 2633 O O . LEU B 1 180 ? -7.281 -22.097 -7.291 1.00 49.85 214 LEU B O 1
ATOM 2638 N N . THR B 1 181 ? -5.292 -23.036 -6.809 1.00 64.62 215 THR B N 1
ATOM 2639 C CA . THR B 1 181 ? -4.940 -23.270 -8.203 1.00 65.64 215 THR B CA 1
ATOM 2640 C C . THR B 1 181 ? -5.094 -24.759 -8.482 1.00 57.69 215 THR B C 1
ATOM 2641 O O . THR B 1 181 ? -4.588 -25.597 -7.726 1.00 55.29 215 THR B O 1
ATOM 2645 N N . ILE B 1 182 ? -5.817 -25.080 -9.549 1.00 57.72 216 ILE B N 1
ATOM 2646 C CA . ILE B 1 182 ? -6.164 -26.450 -9.905 1.00 60.18 216 ILE B CA 1
ATOM 2647 C C . ILE B 1 182 ? -5.493 -26.788 -11.232 1.00 61.06 216 ILE B C 1
ATOM 2648 O O . ILE B 1 182 ? -5.596 -26.019 -12.196 1.00 59.34 216 ILE B O 1
ATOM 2653 N N . SER B 1 183 ? -4.802 -27.933 -11.279 1.00 63.99 217 SER B N 1
ATOM 2654 C CA . SER B 1 183 ? -4.111 -28.380 -12.487 1.00 73.86 217 SER B CA 1
ATOM 2655 C C . SER B 1 183 ? -4.350 -29.874 -12.705 1.00 76.07 217 SER B C 1
ATOM 2656 O O . SER B 1 183 ? -4.942 -30.561 -11.866 1.00 82.01 217 SER B O 1
ATOM 2659 N N . SER B 1 184 ? -3.880 -30.382 -13.846 1.00 70.76 218 SER B N 1
ATOM 2660 C CA . SER B 1 184 ? -4.179 -31.763 -14.236 1.00 66.20 218 SER B CA 1
ATOM 2661 C C . SER B 1 184 ? -3.399 -32.802 -13.427 1.00 63.96 218 SER B C 1
ATOM 2662 O O . SER B 1 184 ? -2.186 -32.689 -13.261 1.00 64.80 218 SER B O 1
#

Solvent-accessible surface area: 16687 Å² total; per-residue (Å²): 182,66,23,4,69,91,26,24,0,33,8,0,4,49,103,56,14,17,75,67,0,96,96,8,38,1,50,22,44,31,78,44,25,112,54,16,59,80,84,71,9,72,5,13,4,58,17,79,124,124,6,9,86,54,108,59,84,43,81,5,34,0,56,0,46,3,17,3,57,1,31,0,25,93,14,175,136,31,61,21,34,16,8,39,4,31,49,4,48,0,50,2,90,13,64,56,4,69,0,15,0,25,1,53,8,48,81,90,97,28,112,72,56,138,67,60,2,146,105,81,110,27,84,89,38,48,0,0,67,3,69,13,110,59,65,4,47,2,58,105,110,63,3,62,0,30,4,87,3,70,2,23,62,52,0,7,132,27,19,21,48,123,28,124,92,38,51,64,14,20,88,6,18,24,51,0,59,6,46,114,109,39,0,56,92,26,24,0,39,9,0,2,50,100,56,13,14,71,65,0,94,104,11,41,1,121,21,44,29,77,44,26,82,62,17,62,79,67,76,9,72,5,14,3,58,8,77,111,103,9,24,85,54,105,58,84,42,79,6,34,0,55,0,39,0,23,1,58,0,29,0,24,68,30,153,110,103,66,26,37,12,6,33,4,36,52,7,34,0,48,2,84,16,63,49,4,70,1,12,2,28,2,56,6,35,82,94,95,26,120,54,52,127,55,66,2,145,101,85,125,30,91,86,40,44,0,0,67,2,63,13,108,58,63,4,47,1,52,97,107,63,2,64,0,31,4,86,2,64,3,23,58,47,0,7,148,32,19,17,56,130,31,133,91,39,51,65,14,19,90,5,16,24,49,0,55,6,50,127

Nearest PDB structures (foldseek):
  6js9-assembly2_B  TM=1.006E+00  e=7.943E-35  Corynebacterium glutamicum ATCC 13032
  6jsb-assembly2_B  TM=8.501E-01  e=2.719E-12  Corynebacterium glutamicum ATCC 13032
  6jsa-assembly1_A  TM=9.041E-01  e=2.619E-11  Corynebacterium glutamicum ATCC 13032
  8smu-assembly1_A  TM=8.780E-01  e=2.013E-11  Aequorea victoria
  6jsd-assembly1_B  TM=6.807E-01  e=8.870E-07  Corynebacterium glutamicum ATCC 13032

Foldseek 3Di:
DKAFDWKWKFALWAVVVVCCQPPNDFPHDKDKDQPWDCPPSRITWIFDVVQWADPAQQWIKTWTTMKMWGFGDCQDNHTQWTKIWDRWMWIGHFQKIFTWTWMWTFQDDDPDSPDHGDTDTDHGDRFWIWRHPGTRGRVDQKGWQWTWIFGAPVNCNRVHVPDDGRDTGDTMGMMTTMDD/DAFDWKWKFALFADVVQCCQVPNPQVHDKDKDQPWDCVVRRIIWIFDVVQWADDAQQWIKTWTGMKIWGFGDDDDPHGLWTK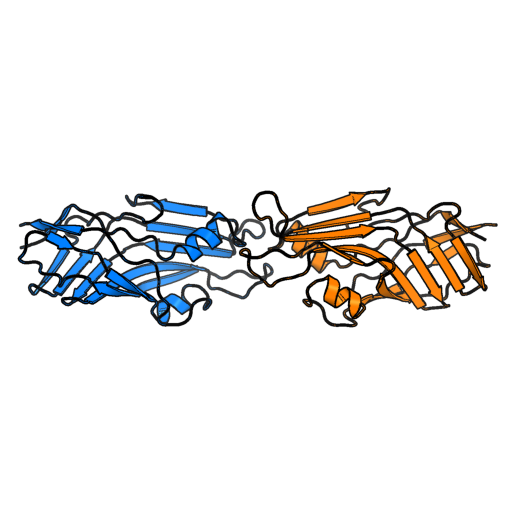MWGRWMWIGGFQKIFTWTWMFTFQADDPDPVDGGHTDTRHGDGFWMWGHPGGGGLVDFKGFQWTWIFGAPVNCRRVPVPDDGRHTGDTMGMMTGHDD

Organism: Corynebacterium glutamicum (strain ATCC 13032 / DSM 20300 / JCM 1318 / BCRC 11384 / CCUG 27702 / LMG 3730 / NBRC 12168 / NCIMB 10025 / NRRL B-2784 / 534) (NCBI:txid196627)

InterPro domains:
  IPR007331 Htaa [PF04213] (52-219)
  IPR007331 Htaa [PF04213] (378-532)

Sequence (359 aa):
YRTASDGSLNWGFRQSFRNYIQTGVAKGSITLGDGASDNGGNFAFTPRTNGTTVTSDSQGTVEFNGSVHFLGHQAEDKWILDTTMSDIKMVFNGSSAQLVVDLVAREFKGTTYDDIGEYIISDDIVLADVSLNSAADFSQQDSIDLSGTTDLTAAGAQAFGGFYETGEALDPTGGSLTISSRTASDGSLNWGFRQSFRNYIQTGVAKGSITLGDGASDNGGNFAFTPRTNGTTVTSDSQGTVEFNGSVHFLGHQAEDKWILDTTMSDIKMVFNGSSAQLVVDLVAREFKGTTYDDIGEYIISDDIVLADVSLNSAADFSQDSIDLSGTTDLTAAGAQAFGGFYETGEALDPTGGSLTISS

Secondary structure (DSSP, 8-state):
--EEEEEEEE--S-HHHHHHHHTSTT--EEEEETT-B-GGGS-EEPEEEEEEEEEETTEEEEEE--EEEEEEEEETTEEEEEEEEEEEEEEEETTEEEEEEEEEEEPP--SSSS--PPEEEEEEEEEEEEEESS---TTSSEEE--EEEEE-HHHHHHTTT-SPTT-B-PPBEEEEEEE-/-EEEEEEEE--S-HHHHHHHHTSTT--EEEEETT-B-GGGS-EE-EEEEEEEEEETTEEEEEE--EEEEEEEEETTEEEEEEEEEEEEEEEETTEEEEEEEEEEEPP--S-SS--PPEEEEEEEEEEEEEESS---TTSSEEE--EEEEE-HHHHHHTTT-SPTT-B-PPBEEEEEEE-

Radius of gyration: 29.43 Å; Cα contacts (8 Å, |Δi|>4): 1017; chains: 2; bounding box: 30×42×96 Å

B-factor: mean 41.44, std 11.79, range [19.81, 103.33]